Protein AF-A0A2E1IWM4-F1 (afdb_monomer_lite)

Foldseek 3Di:
DPPPPDQPQAEEEEEQEAPVLSVLLCLFCVLVVVLVCCVVNNYAYEYEDHPDVPDPPVVQVVVQCVCCVPRVHGYDYLAHDDPDPVLVVLQCCLQVQLQLLQLQLLLVQVVFPVLVVLAVVLVPPPPPPLNVVDLHRDPVSCPPPSPDPVVSVVSLVVLLDCSSQDGVRLLVCCVVRVHQEYEYSDQLHSSVSNNVSNCVVSVHAYEYEHNDPCCLNHSGEGNPDHQAYEYADPVVLVSCCPSRVDDSNRYYHPHRSSCNSVVDCPPPPPDVCVVVVHDDCVVVDVDDPPDDDDDDDDDDCSVGPPVVVVVVVVVVCVVVCVVVDPDD

Sequence (328 aa):
MQSETNKKIKKIIIVPGNFFVSRNFFSSPLIENLQQISVKEKITIYIAGVESNPISSKYFKSLKNYFEDNYNMIFIPLMGSHKSPISRFIWYLKNNFLHKTATYRFNEINNFITHKRYKEITKLKIKDKFLWKTDIWPKYLGFPFPKSKLILKIILRFMSTALTSRNPQIHKHLKEIKPDLLLLGDIQSPISFDYVSVAKKLNIKIAGNVRTWDHLTKNGPVVPGLDEYWVWNPIMRTELEIFHKVSKNKIFEVGSPQFDYYFFNKTNEKNLTDYFNIKNPKSEFFLDDDSKLIFFATNRSHRGIGEESIIHHICENIALGKYNQKKN

Secondary structure (DSSP, 8-state):
--SSTT-PPEEEEEE--SHHHHHHHHHSTHHHHHHHHHHHHTEEEEEEPPSSSSPPHHHHHHHHHHHHHHH--EEE-SS----SHHHHHHHHHIIIIIHHHHHHHHHHHTT-HHHHHHHHHHHS---TTTGGGSS---GGGG-S-TT-HHHHHHHHHHHTSTTTS--HHHHHHHHHH--SEEEES-TTSHHHHHHHHHHHHTT-EEEEE--STTGGGTS-PPPS--SEEEESSHHHHHHHHHTT---GGGEEE---GGGHHHHS-----S-HHHHTTPPPHHHHS---TT------PPPPTTT-TTTHHHHHHHHHHHHTTTTSS---

pLDDT: mean 81.9, std 13.33, range [34.44, 98.31]

Structure (mmCIF, N/CA/C/O backbone):
data_AF-A0A2E1IWM4-F1
#
_entry.id   AF-A0A2E1IWM4-F1
#
loop_
_atom_site.group_PDB
_atom_site.id
_atom_site.type_symbol
_atom_site.label_atom_id
_atom_site.label_alt_id
_atom_site.label_comp_id
_atom_site.label_asym_id
_atom_site.label_entity_id
_atom_site.label_seq_id
_atom_site.pdbx_PDB_ins_code
_atom_site.Cartn_x
_atom_site.Cartn_y
_atom_site.Cartn_z
_atom_site.occupancy
_atom_site.B_iso_or_equiv
_atom_site.auth_seq_id
_atom_site.auth_comp_id
_atom_site.auth_asym_id
_atom_site.auth_atom_id
_atom_site.pdbx_PDB_model_num
ATOM 1 N N . MET A 1 1 ? -42.949 3.567 7.253 1.00 43.66 1 MET A N 1
ATOM 2 C CA . MET A 1 1 ? -42.302 4.867 7.565 1.00 43.66 1 MET A CA 1
ATOM 3 C C . MET A 1 1 ? -41.606 4.926 8.938 1.00 43.66 1 MET A C 1
ATOM 5 O O . MET A 1 1 ? -41.083 5.974 9.277 1.00 43.66 1 MET A O 1
ATOM 9 N N . GLN A 1 2 ? -41.508 3.831 9.710 1.00 34.44 2 GLN A N 1
ATOM 10 C CA . GLN A 1 2 ? -40.854 3.816 11.038 1.00 34.44 2 GLN A CA 1
ATOM 11 C C . GLN A 1 2 ? -39.407 3.266 11.049 1.00 34.44 2 GLN A C 1
ATOM 13 O O . GLN A 1 2 ? -38.822 3.113 12.115 1.00 34.44 2 GLN A O 1
ATOM 18 N N . SER A 1 3 ? -38.804 2.969 9.890 1.00 47.94 3 SER A N 1
ATOM 19 C CA . SER A 1 3 ? -37.489 2.302 9.808 1.00 47.94 3 SER A CA 1
ATOM 20 C C . SER A 1 3 ? -36.290 3.226 9.541 1.00 47.94 3 SER A C 1
ATOM 22 O O . SER A 1 3 ? -35.152 2.778 9.664 1.00 47.94 3 SER A O 1
ATOM 24 N N . GLU A 1 4 ? -36.492 4.502 9.195 1.00 52.56 4 GLU A N 1
ATOM 25 C CA . GLU A 1 4 ? -35.388 5.429 8.857 1.00 52.56 4 GLU A CA 1
ATOM 26 C C . GLU A 1 4 ? -34.859 6.245 10.050 1.00 52.56 4 GLU A C 1
ATOM 28 O O . GLU A 1 4 ? -33.737 6.768 10.026 1.00 52.56 4 GLU A O 1
ATOM 33 N N . THR A 1 5 ? -35.628 6.329 11.134 1.00 51.53 5 THR A N 1
ATOM 34 C CA . THR A 1 5 ? -35.337 7.218 12.267 1.00 51.53 5 THR A CA 1
ATOM 35 C C . THR A 1 5 ? -34.273 6.687 13.230 1.00 51.53 5 THR A C 1
ATOM 37 O O . THR A 1 5 ? -33.720 7.480 13.983 1.00 51.53 5 THR A O 1
ATOM 40 N N . ASN A 1 6 ? -33.883 5.407 13.152 1.00 55.06 6 ASN A N 1
ATOM 41 C CA . ASN A 1 6 ? -32.931 4.793 14.095 1.00 55.06 6 ASN A CA 1
ATOM 42 C C . ASN A 1 6 ? -31.687 4.156 13.448 1.00 55.06 6 ASN A C 1
ATOM 44 O O . ASN A 1 6 ? -31.039 3.284 14.033 1.00 55.06 6 ASN A O 1
ATOM 48 N N . LYS A 1 7 ? -31.313 4.576 12.232 1.00 65.12 7 LYS A N 1
ATOM 49 C CA . LYS A 1 7 ? -30.076 4.092 11.600 1.00 65.12 7 LYS A CA 1
ATOM 50 C C . LYS A 1 7 ? -28.863 4.637 12.370 1.00 65.12 7 LYS A C 1
ATOM 52 O O . LYS A 1 7 ? -28.565 5.828 12.308 1.00 65.12 7 LYS A O 1
ATOM 57 N N . LYS A 1 8 ? -28.193 3.760 13.129 1.00 80.75 8 LYS A N 1
ATOM 58 C CA . LYS A 1 8 ? -26.962 4.060 13.880 1.00 80.75 8 LYS A CA 1
ATOM 59 C C . LYS A 1 8 ? -25.920 4.671 12.941 1.00 80.75 8 LYS A C 1
ATOM 61 O O . LYS A 1 8 ? -25.602 4.054 11.926 1.00 80.75 8 LYS A O 1
ATOM 66 N N . ILE A 1 9 ? -25.368 5.828 13.318 1.00 85.12 9 ILE A N 1
ATOM 67 C CA . ILE A 1 9 ? -24.305 6.498 12.557 1.00 85.12 9 ILE A CA 1
ATOM 68 C C . ILE A 1 9 ? -23.129 5.536 12.391 1.00 85.12 9 ILE A C 1
ATOM 70 O O . ILE A 1 9 ? -22.599 5.016 13.380 1.00 85.12 9 ILE A O 1
ATOM 74 N N . LYS A 1 10 ? -22.742 5.303 11.138 1.00 93.25 10 LYS A N 1
ATOM 75 C CA . LYS A 1 10 ? -21.616 4.440 10.780 1.00 93.25 10 LYS A CA 1
ATOM 76 C C . LYS A 1 10 ? -20.340 5.251 10.703 1.00 93.25 10 LYS A C 1
ATOM 78 O O . LYS A 1 10 ? -20.363 6.401 10.284 1.00 93.25 10 LYS A O 1
ATOM 83 N N . LYS A 1 11 ? -19.217 4.671 11.105 1.00 95.50 11 LYS A N 1
ATOM 84 C CA . LYS A 1 11 ? -17.921 5.359 11.089 1.00 95.50 11 LYS A CA 1
ATOM 85 C C . LYS A 1 11 ? -16.936 4.606 10.219 1.00 95.50 11 LYS A C 1
ATOM 87 O O . LYS A 1 11 ? -16.717 3.415 10.427 1.00 95.50 11 LYS A O 1
ATOM 92 N N . ILE A 1 12 ? -16.313 5.305 9.282 1.00 95.38 12 ILE A N 1
ATOM 93 C CA . ILE A 1 12 ? -15.314 4.730 8.378 1.00 95.38 12 ILE A CA 1
ATOM 94 C C . ILE A 1 12 ? -14.009 5.496 8.545 1.00 95.38 12 ILE A C 1
ATOM 96 O O . ILE A 1 12 ? -14.019 6.722 8.594 1.00 95.38 12 ILE A O 1
ATOM 100 N N . ILE A 1 13 ? -12.888 4.783 8.624 1.00 95.19 13 ILE A N 1
ATOM 101 C CA . ILE A 1 13 ? -11.551 5.381 8.540 1.00 95.19 13 ILE A CA 1
ATOM 102 C C . ILE A 1 13 ? -10.922 4.995 7.208 1.00 95.19 13 ILE A C 1
ATOM 104 O O . ILE A 1 13 ? -10.830 3.810 6.899 1.00 95.19 13 ILE A O 1
ATOM 108 N N . ILE A 1 14 ? -10.436 5.980 6.458 1.00 92.62 14 ILE A N 1
ATOM 109 C CA . ILE A 1 14 ? -9.685 5.802 5.215 1.00 92.62 14 ILE A CA 1
ATOM 110 C C . ILE A 1 14 ? -8.214 6.122 5.475 1.00 92.62 14 ILE A C 1
ATOM 112 O O . ILE A 1 14 ? -7.883 7.205 5.952 1.00 92.62 14 ILE A O 1
ATOM 116 N N . VAL A 1 15 ? -7.323 5.190 5.143 1.00 91.69 15 VAL A N 1
ATOM 117 C CA . VAL A 1 15 ? -5.864 5.353 5.192 1.00 91.69 15 VAL A CA 1
ATOM 118 C C . VAL A 1 15 ? -5.352 5.455 3.753 1.00 91.69 15 VAL A C 1
ATOM 120 O O . VAL A 1 15 ? -5.137 4.424 3.122 1.00 91.69 15 VAL A O 1
ATOM 123 N N . PRO A 1 16 ? -5.169 6.663 3.197 1.00 81.00 16 PRO A N 1
ATOM 124 C CA . PRO A 1 16 ? -5.105 6.901 1.748 1.00 81.00 16 PRO A CA 1
ATOM 125 C C . PRO A 1 16 ? -3.796 6.431 1.069 1.00 81.00 16 PRO A C 1
ATOM 127 O O . PRO A 1 16 ? -3.675 6.464 -0.153 1.00 81.00 16 PRO A O 1
ATOM 130 N N . GLY A 1 17 ? -2.832 5.901 1.832 1.00 79.25 17 GLY A N 1
ATOM 131 C CA . GLY A 1 17 ? -1.568 5.382 1.308 1.00 79.25 17 GLY A CA 1
ATOM 132 C C . GLY A 1 17 ? -0.567 6.498 0.992 1.00 79.25 17 GLY A C 1
ATOM 133 O O . GLY A 1 17 ? -0.391 7.434 1.777 1.00 79.25 17 GLY A O 1
ATOM 134 N N . ASN A 1 18 ? 0.130 6.388 -0.144 1.00 76.19 18 ASN A N 1
ATOM 135 C CA . ASN A 1 18 ? 1.170 7.347 -0.517 1.00 76.19 18 ASN A CA 1
ATOM 136 C C . ASN A 1 18 ? 0.598 8.676 -1.045 1.00 76.19 18 ASN A C 1
ATOM 138 O O . ASN A 1 18 ? -0.539 8.735 -1.514 1.00 76.19 18 ASN A O 1
ATOM 142 N N . PHE A 1 19 ? 1.404 9.744 -1.029 1.00 70.12 19 PHE A N 1
ATOM 143 C CA . PHE A 1 19 ? 0.949 11.080 -1.438 1.00 70.12 19 PHE A CA 1
ATOM 144 C C . PHE A 1 19 ? 0.455 11.175 -2.880 1.00 70.12 19 PHE A C 1
ATOM 146 O O . PHE A 1 19 ? -0.578 11.784 -3.149 1.00 70.12 19 PHE A O 1
ATOM 153 N N . PHE A 1 20 ? 1.168 10.536 -3.802 1.00 64.44 20 PHE A N 1
ATOM 154 C CA . PHE A 1 20 ? 0.830 10.584 -5.220 1.00 64.44 20 PHE A CA 1
ATOM 155 C C . PHE A 1 20 ? -0.541 9.964 -5.518 1.00 64.44 20 PHE A C 1
ATOM 157 O O . PHE A 1 20 ? -1.343 10.566 -6.226 1.00 64.44 20 PHE A O 1
ATOM 164 N N . VAL A 1 21 ? -0.822 8.788 -4.953 1.00 66.00 21 VAL A N 1
ATOM 165 C CA . VAL A 1 21 ? -2.100 8.097 -5.163 1.00 66.00 21 VAL A CA 1
ATOM 166 C C . VAL A 1 21 ? -3.209 8.774 -4.379 1.00 66.00 21 VAL A C 1
ATOM 168 O O . VAL A 1 21 ? -4.278 8.993 -4.936 1.00 66.00 21 VAL A O 1
ATOM 171 N N . SER A 1 22 ? -2.929 9.209 -3.148 1.00 72.19 22 SER A N 1
ATOM 172 C CA . SER A 1 22 ? -3.880 9.981 -2.342 1.00 72.19 22 SER A CA 1
ATOM 173 C C . SER A 1 22 ? -4.360 11.228 -3.082 1.00 72.19 22 SER A C 1
ATOM 175 O O . SER A 1 22 ? -5.553 11.498 -3.101 1.00 72.19 22 SER A O 1
ATOM 177 N N . ARG A 1 23 ? -3.458 11.962 -3.754 1.00 70.88 23 ARG A N 1
ATOM 178 C CA . ARG A 1 23 ? -3.826 13.140 -4.553 1.00 70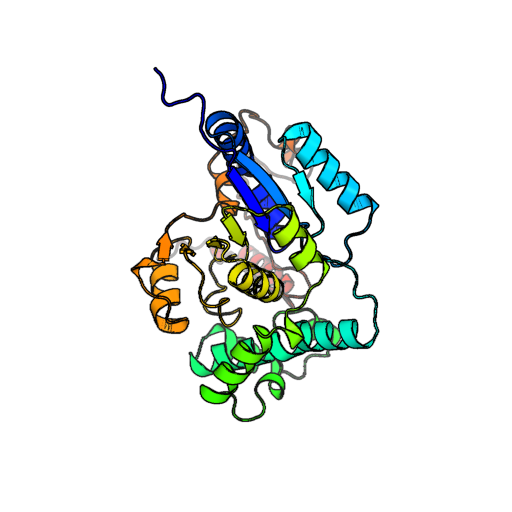.88 23 ARG A CA 1
ATOM 179 C C . ARG A 1 23 ? -4.879 12.797 -5.602 1.00 70.88 23 ARG A C 1
ATOM 181 O O . ARG A 1 23 ? -5.886 13.488 -5.689 1.00 70.88 23 ARG A O 1
ATOM 188 N N . ASN A 1 24 ? -4.653 11.743 -6.381 1.00 67.69 24 ASN A N 1
ATOM 189 C CA . ASN A 1 24 ? -5.594 11.338 -7.421 1.00 67.69 24 ASN A CA 1
ATOM 190 C C . ASN A 1 24 ? -6.902 10.803 -6.816 1.00 67.69 24 ASN A C 1
ATOM 192 O O . ASN A 1 24 ? -7.972 11.107 -7.324 1.00 67.69 24 ASN A O 1
ATOM 196 N N . PHE A 1 25 ? -6.820 10.080 -5.696 1.00 68.69 25 PHE A N 1
ATOM 197 C CA . PHE A 1 25 ? -7.976 9.588 -4.944 1.00 68.69 25 PHE A CA 1
ATOM 198 C C . PHE A 1 25 ? -8.882 10.742 -4.489 1.00 68.69 25 PHE A C 1
ATOM 200 O O . PHE A 1 25 ? -10.088 10.707 -4.705 1.00 68.69 25 PHE A O 1
ATOM 207 N N . PHE A 1 26 ? -8.289 11.800 -3.929 1.00 71.69 26 PHE A N 1
ATOM 208 C CA . PHE A 1 26 ? -9.003 12.979 -3.433 1.00 71.69 26 PHE A CA 1
ATOM 209 C C . PHE A 1 26 ? -9.417 13.970 -4.519 1.00 71.69 26 PHE A C 1
ATOM 211 O O . PHE A 1 26 ? -10.304 14.776 -4.282 1.00 71.69 26 PHE A O 1
ATOM 218 N N . SER A 1 27 ? -8.786 13.922 -5.692 1.00 68.62 27 SER A N 1
ATOM 219 C CA . SER A 1 27 ? -9.180 14.755 -6.838 1.00 68.62 27 SER A CA 1
ATOM 220 C C . SER A 1 27 ? -10.229 14.070 -7.713 1.00 68.62 27 SER A C 1
ATOM 222 O O . SER A 1 27 ? -10.752 14.685 -8.633 1.00 68.62 27 SER A O 1
ATOM 224 N N . SER A 1 28 ? -10.512 12.790 -7.462 1.00 70.12 28 SER A N 1
ATOM 225 C CA . SER A 1 28 ? -11.510 12.036 -8.2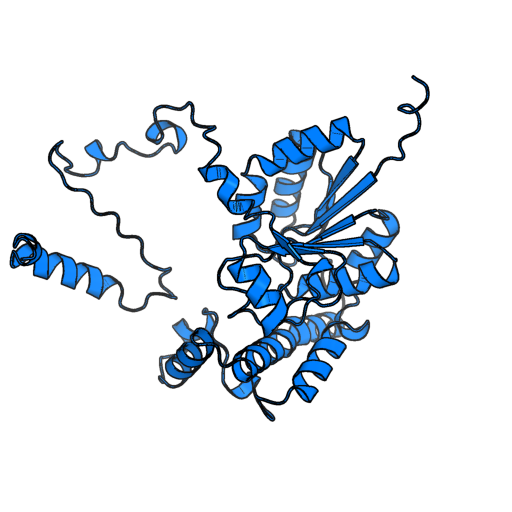07 1.00 70.12 28 SER A CA 1
ATOM 226 C C . SER A 1 28 ? -12.929 12.295 -7.673 1.00 70.12 28 SER A C 1
ATOM 228 O O . SER A 1 28 ? -13.098 12.576 -6.483 1.00 70.12 28 SER A O 1
ATOM 230 N N . PRO A 1 29 ? -13.966 12.105 -8.506 1.00 74.06 29 PRO A N 1
ATOM 231 C CA . PRO A 1 29 ? -15.375 12.156 -8.091 1.00 74.06 29 PRO A CA 1
ATOM 232 C C . PRO A 1 29 ? -15.730 11.199 -6.956 1.00 74.06 29 PRO A C 1
ATOM 234 O O . PRO A 1 29 ? -16.786 11.332 -6.344 1.00 74.06 29 PRO A O 1
ATOM 237 N N . LEU A 1 30 ? -14.855 10.238 -6.648 1.00 78.44 30 LEU A N 1
ATOM 238 C CA . LEU A 1 30 ? -14.995 9.385 -5.483 1.00 78.44 30 LEU A CA 1
ATOM 239 C C . LEU A 1 30 ? -15.235 10.198 -4.211 1.00 78.44 30 LEU A C 1
ATOM 241 O O . LEU A 1 30 ? -16.078 9.799 -3.417 1.00 78.44 30 LEU A O 1
ATOM 245 N N . ILE A 1 31 ? -14.523 11.309 -3.990 1.00 79.44 31 ILE A N 1
ATOM 246 C CA . ILE A 1 31 ? -14.662 12.052 -2.731 1.00 79.44 31 ILE A CA 1
ATOM 247 C C . ILE A 1 31 ? -16.033 12.722 -2.605 1.00 79.44 31 ILE A C 1
ATOM 249 O O . ILE A 1 31 ? -16.635 12.705 -1.533 1.00 79.44 31 ILE A O 1
ATOM 253 N N . GLU A 1 32 ? -16.557 13.228 -3.717 1.00 79.31 32 GLU A N 1
ATOM 254 C CA . GLU A 1 32 ? -17.884 13.837 -3.806 1.00 79.31 32 GLU A CA 1
ATOM 255 C C . GLU A 1 32 ? -18.969 12.777 -3.644 1.00 79.31 32 GLU A C 1
ATOM 257 O O . GLU A 1 32 ? -19.897 12.950 -2.858 1.00 79.31 32 GLU A O 1
ATOM 262 N N . ASN A 1 33 ? -18.808 11.627 -4.299 1.00 83.12 33 ASN A N 1
ATOM 263 C CA . ASN A 1 33 ? -19.702 10.487 -4.130 1.00 83.12 33 ASN A CA 1
ATOM 264 C C . ASN A 1 33 ? -19.674 9.970 -2.687 1.00 83.12 33 ASN A C 1
ATOM 266 O O . ASN A 1 33 ? -20.722 9.682 -2.114 1.00 83.12 33 ASN A O 1
ATOM 270 N N . LEU A 1 34 ? -18.497 9.897 -2.061 1.00 83.81 34 LEU A N 1
ATOM 271 C CA . LEU A 1 34 ? -18.352 9.529 -0.654 1.00 83.81 34 LEU A CA 1
ATOM 272 C C . LEU A 1 34 ? -19.046 10.536 0.261 1.00 83.81 34 LEU A C 1
ATOM 274 O O . LEU A 1 34 ? -19.693 10.109 1.211 1.00 83.81 34 LEU A O 1
ATOM 278 N N . GLN A 1 35 ? -18.956 11.838 -0.016 1.00 85.38 35 GLN A N 1
ATOM 279 C CA . GLN A 1 35 ? -19.679 12.873 0.729 1.00 85.38 35 GLN A CA 1
ATOM 280 C C . GLN A 1 35 ? -21.199 12.740 0.553 1.00 85.38 35 GLN A C 1
ATOM 282 O O . GLN A 1 35 ? -21.945 12.774 1.528 1.00 85.38 35 GLN A O 1
ATOM 287 N N . GLN A 1 36 ? -21.681 12.547 -0.674 1.00 85.75 36 GLN A N 1
ATOM 288 C CA . GLN A 1 36 ? -23.111 12.373 -0.942 1.00 85.75 36 GLN A CA 1
ATOM 289 C C . GLN A 1 36 ? -23.662 11.129 -0.236 1.00 85.75 36 GLN A C 1
ATOM 291 O O . GLN A 1 36 ? -24.694 11.188 0.438 1.00 85.75 36 GLN A O 1
ATOM 296 N N . ILE A 1 37 ? -22.945 10.007 -0.340 1.00 85.19 37 ILE A N 1
ATOM 297 C CA . ILE A 1 37 ? -23.292 8.760 0.342 1.00 85.19 37 ILE A CA 1
ATOM 298 C C . ILE A 1 37 ? -23.204 8.944 1.857 1.00 85.19 37 ILE A C 1
ATOM 300 O O . ILE A 1 37 ? -24.063 8.435 2.570 1.00 85.19 37 ILE A O 1
ATOM 304 N N . SER A 1 38 ? -22.217 9.680 2.373 1.00 87.88 38 SER A N 1
ATOM 305 C CA . SER A 1 38 ? -22.061 9.862 3.816 1.00 87.88 38 SER A CA 1
ATOM 306 C C . SER A 1 38 ? -23.224 10.633 4.432 1.00 87.88 38 SER A C 1
ATOM 308 O O . SER A 1 38 ? -23.728 10.234 5.484 1.00 87.88 38 SER A O 1
ATOM 310 N N . VAL A 1 39 ? -23.726 11.658 3.740 1.00 85.56 39 VAL A N 1
ATOM 311 C CA . VAL A 1 39 ? -24.928 12.398 4.142 1.00 85.56 39 VAL A CA 1
ATOM 312 C C . VAL A 1 39 ? -26.164 11.503 4.057 1.00 85.56 39 VAL A C 1
ATOM 314 O O . VAL A 1 39 ? -26.907 11.391 5.033 1.00 85.56 39 VAL A O 1
ATOM 317 N N . LYS A 1 40 ? -26.360 10.814 2.925 1.00 87.19 40 LYS A N 1
ATOM 318 C CA . LYS A 1 40 ? -27.528 9.950 2.690 1.00 87.19 40 LYS A CA 1
ATOM 319 C C . LYS A 1 40 ? -27.611 8.784 3.680 1.00 87.19 40 LYS A C 1
ATOM 321 O O . LYS A 1 40 ? -28.677 8.482 4.206 1.00 87.19 40 LYS A O 1
ATOM 326 N N . GLU A 1 41 ? -26.485 8.133 3.948 1.00 87.31 41 GLU A N 1
ATOM 327 C CA . GLU A 1 41 ? -26.407 6.897 4.733 1.00 87.31 41 GLU A CA 1
ATOM 328 C C . GLU A 1 41 ? -26.025 7.127 6.205 1.00 87.31 41 GLU A C 1
ATOM 330 O O . GLU A 1 41 ? -25.864 6.159 6.954 1.00 87.31 41 GLU A O 1
ATOM 335 N N . LYS A 1 42 ? -25.901 8.390 6.642 1.00 88.81 42 LYS A N 1
ATOM 336 C CA . LYS A 1 42 ? -25.466 8.784 7.996 1.00 88.81 42 LYS A CA 1
ATOM 337 C C . LYS A 1 42 ? -24.115 8.157 8.369 1.00 88.81 42 LYS A C 1
ATOM 339 O O . LYS A 1 42 ? -23.978 7.477 9.391 1.00 88.81 42 LYS A O 1
ATOM 344 N N . ILE A 1 43 ? -23.110 8.380 7.528 1.00 92.38 43 ILE A N 1
ATOM 345 C CA . ILE A 1 43 ? -21.736 7.910 7.723 1.00 92.38 43 ILE A CA 1
ATOM 346 C C . ILE A 1 43 ? -20.850 9.088 8.130 1.00 92.38 43 ILE A C 1
ATOM 348 O O . ILE A 1 43 ? -20.845 10.131 7.490 1.00 92.38 43 ILE A O 1
ATOM 352 N N . THR A 1 44 ? -20.042 8.915 9.168 1.00 94.00 44 THR A N 1
ATOM 353 C CA . THR A 1 44 ? -18.930 9.813 9.484 1.00 94.00 44 THR A CA 1
ATOM 354 C C . THR A 1 44 ? -17.647 9.242 8.895 1.00 94.00 44 THR A C 1
ATOM 356 O O . THR A 1 44 ? -17.236 8.129 9.243 1.00 94.00 44 THR A O 1
ATOM 359 N N . ILE A 1 45 ? -17.006 10.004 8.013 1.00 93.62 45 ILE A N 1
ATOM 360 C CA . ILE A 1 45 ? -15.759 9.607 7.359 1.00 93.62 45 ILE A CA 1
ATOM 361 C C . ILE A 1 45 ? -14.589 10.301 8.050 1.00 93.62 45 ILE A C 1
ATOM 363 O O . ILE A 1 45 ? -14.566 11.521 8.202 1.00 93.62 45 ILE A O 1
ATOM 367 N N . TYR A 1 46 ? -13.607 9.502 8.443 1.00 93.62 46 TYR A N 1
ATOM 368 C CA 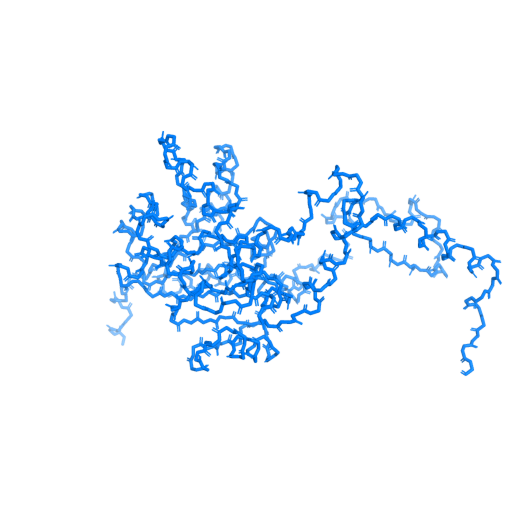. TYR A 1 46 ? -12.329 9.948 8.969 1.00 93.62 46 TYR A CA 1
ATOM 369 C C . TYR A 1 46 ? -11.241 9.644 7.941 1.00 93.62 46 TYR A C 1
ATOM 371 O O . TYR A 1 46 ? -11.129 8.511 7.473 1.00 93.62 46 TYR A O 1
ATOM 379 N N . ILE A 1 47 ? -10.404 10.621 7.620 1.00 90.81 47 ILE A N 1
ATOM 380 C CA . ILE A 1 47 ? -9.263 10.445 6.720 1.00 90.81 47 ILE A CA 1
ATOM 381 C C . ILE A 1 47 ? -7.990 10.515 7.552 1.00 90.81 47 ILE A C 1
ATOM 383 O O . ILE A 1 47 ? -7.697 11.529 8.184 1.00 90.81 47 ILE A O 1
ATOM 387 N N . ALA A 1 48 ? -7.229 9.425 7.566 1.00 88.94 48 ALA A N 1
ATOM 388 C CA . ALA A 1 48 ? -5.896 9.418 8.141 1.00 88.94 48 ALA A CA 1
ATOM 389 C C . ALA A 1 48 ? -4.925 10.179 7.231 1.00 88.94 48 ALA A C 1
ATOM 391 O O . ALA A 1 48 ? -5.068 10.180 6.008 1.00 88.94 48 ALA A O 1
ATOM 392 N N . GLY A 1 49 ? -3.924 10.818 7.834 1.00 79.38 49 GLY A N 1
ATOM 393 C CA . GLY A 1 49 ? -2.913 11.576 7.103 1.00 79.38 49 GLY A CA 1
ATOM 394 C C . GLY A 1 49 ? -2.211 10.784 5.992 1.00 79.38 49 GLY A C 1
ATOM 395 O O . GLY A 1 49 ? -2.262 9.560 5.922 1.00 79.38 49 GLY A O 1
ATOM 396 N N . VAL A 1 50 ? -1.513 11.501 5.120 1.00 71.62 50 VAL A N 1
ATOM 397 C CA . VAL A 1 50 ? -0.858 10.925 3.941 1.00 71.62 50 VAL A CA 1
ATOM 398 C C . VAL A 1 50 ? 0.633 10.671 4.207 1.00 71.62 50 VAL A C 1
ATOM 400 O O . VAL A 1 50 ? 1.221 11.377 5.024 1.00 71.62 50 VAL A O 1
ATOM 403 N N . GLU A 1 51 ? 1.261 9.679 3.552 1.00 60.03 51 GLU A N 1
ATOM 404 C CA . GLU A 1 51 ? 2.674 9.314 3.791 1.00 60.03 51 GLU A CA 1
ATOM 405 C C . GLU A 1 51 ? 3.646 10.511 3.749 1.00 60.03 51 GLU A C 1
ATOM 407 O O . GLU A 1 51 ? 4.069 10.989 2.699 1.00 60.03 51 GLU A O 1
ATOM 412 N N . SER A 1 52 ? 4.021 10.953 4.945 1.00 53.66 52 SER A N 1
ATOM 413 C CA . SER A 1 52 ? 5.273 11.583 5.371 1.00 53.66 52 SER A CA 1
ATOM 414 C C . SER A 1 52 ? 5.165 11.634 6.896 1.00 53.66 52 SER A C 1
ATOM 416 O O . SER A 1 52 ? 4.174 12.138 7.404 1.00 53.66 52 SER A O 1
ATOM 418 N N . ASN A 1 53 ? 6.066 11.016 7.665 1.00 52.97 53 ASN A N 1
ATOM 419 C CA . ASN A 1 53 ? 5.900 10.980 9.124 1.00 52.97 53 ASN A CA 1
ATOM 420 C C . ASN A 1 53 ? 7.124 11.536 9.865 1.00 52.97 53 ASN A C 1
ATOM 422 O O . ASN A 1 53 ? 8.203 10.954 9.731 1.00 52.97 53 ASN A O 1
ATOM 426 N N . PRO A 1 54 ? 6.961 12.585 10.695 1.00 55.78 54 PRO A N 1
ATOM 427 C CA . PRO A 1 54 ? 5.748 13.395 10.869 1.00 55.78 54 PRO A CA 1
ATOM 428 C C . PRO A 1 54 ? 5.467 14.297 9.659 1.00 55.78 54 PRO A C 1
ATOM 430 O O . PRO A 1 54 ? 6.381 14.886 9.085 1.00 55.78 54 PRO A O 1
ATOM 433 N N . ILE A 1 55 ? 4.187 14.430 9.302 1.00 65.69 55 ILE A N 1
ATOM 434 C CA . ILE A 1 55 ? 3.719 15.483 8.397 1.00 65.69 55 ILE A CA 1
ATOM 435 C C . ILE A 1 55 ? 3.992 16.828 9.086 1.00 65.69 55 ILE A C 1
ATOM 437 O O . ILE A 1 55 ? 3.773 16.953 10.295 1.00 65.69 55 ILE A O 1
ATOM 441 N N . SER A 1 56 ? 4.445 17.849 8.352 1.00 73.31 56 SER A N 1
ATOM 442 C CA . SER A 1 56 ? 4.595 19.184 8.944 1.00 73.31 56 SER A CA 1
ATOM 443 C C . SER A 1 56 ? 3.241 19.708 9.439 1.00 73.31 56 SER A C 1
ATOM 445 O O . SER A 1 56 ? 2.207 19.514 8.797 1.00 73.31 56 SER A O 1
ATOM 447 N N . SER A 1 57 ? 3.227 20.399 10.581 1.00 77.75 57 SER A N 1
ATOM 448 C CA . SER A 1 57 ? 1.994 20.942 11.175 1.00 77.75 57 SER A CA 1
ATOM 449 C C . SER A 1 57 ? 1.227 21.844 10.202 1.00 77.75 57 SER A C 1
ATOM 451 O O . SER A 1 57 ? 0.004 21.759 10.112 1.00 77.75 57 SER A O 1
ATOM 453 N N . LYS A 1 58 ? 1.954 22.653 9.418 1.00 81.56 58 LYS A N 1
ATOM 454 C CA . LYS A 1 58 ? 1.402 23.496 8.350 1.00 81.56 58 LYS A CA 1
ATOM 455 C C . LYS A 1 58 ? 0.660 22.667 7.302 1.00 81.56 58 LYS A C 1
ATOM 457 O O . LYS A 1 58 ? -0.464 23.002 6.941 1.00 81.56 58 LYS A O 1
ATOM 462 N N . TYR A 1 59 ? 1.275 21.583 6.835 1.00 77.50 59 TYR A N 1
ATOM 463 C CA . TYR A 1 59 ? 0.686 20.730 5.809 1.00 77.50 59 TYR A CA 1
ATOM 464 C C . TYR A 1 59 ? -0.526 19.953 6.335 1.00 77.50 59 TYR A C 1
ATOM 466 O O . TYR A 1 59 ? -1.563 19.913 5.679 1.00 77.50 59 TYR A O 1
ATOM 474 N N . PHE A 1 60 ? -0.436 19.420 7.558 1.00 82.19 60 PHE A N 1
ATOM 475 C CA . PHE A 1 60 ? -1.568 18.781 8.228 1.00 82.19 60 PHE A CA 1
ATOM 476 C C . PHE A 1 60 ? -2.756 19.741 8.365 1.00 82.19 60 PHE A C 1
ATOM 478 O O . PHE A 1 60 ? -3.872 19.368 8.026 1.00 82.19 60 PHE A O 1
ATOM 485 N N . LYS A 1 61 ? -2.518 20.986 8.805 1.00 84.25 61 LYS A N 1
ATOM 486 C CA . LYS A 1 61 ? -3.567 22.011 8.926 1.00 84.25 61 LYS A CA 1
ATOM 487 C C . LYS A 1 61 ? -4.205 22.336 7.574 1.00 84.25 61 LYS A C 1
ATOM 489 O O . LYS A 1 61 ? -5.420 22.434 7.494 1.00 84.25 61 LYS A O 1
ATOM 494 N N . SER A 1 62 ? -3.403 22.446 6.515 1.00 84.31 62 SER A N 1
ATOM 495 C CA . SER A 1 62 ? -3.913 22.691 5.161 1.00 84.31 62 SER A CA 1
ATOM 496 C C . SER A 1 62 ? -4.842 21.577 4.679 1.00 84.31 62 SER A C 1
ATOM 498 O O . SER A 1 62 ? -5.912 21.869 4.155 1.00 84.31 62 SER A O 1
ATOM 500 N N . LEU A 1 63 ? -4.450 20.310 4.856 1.00 81.94 63 LEU A N 1
ATOM 501 C CA . LEU A 1 63 ? -5.295 19.173 4.482 1.00 81.94 63 LEU A CA 1
ATOM 502 C C . LEU A 1 63 ? -6.534 19.070 5.365 1.00 81.94 63 LEU A C 1
ATOM 504 O O . LEU A 1 63 ? -7.616 18.796 4.860 1.00 81.94 63 LEU A O 1
ATOM 508 N N . LYS A 1 64 ? -6.384 19.319 6.668 1.00 84.88 64 LYS A N 1
ATOM 509 C CA . LYS A 1 64 ? -7.502 19.338 7.608 1.00 84.88 64 LYS A CA 1
ATOM 510 C C . LYS A 1 64 ? -8.583 20.316 7.153 1.00 84.88 64 LYS A C 1
ATOM 512 O O . LYS A 1 64 ? -9.717 19.895 6.984 1.00 84.88 64 LYS A O 1
ATOM 517 N N . ASN A 1 65 ? -8.210 21.568 6.889 1.00 85.94 65 ASN A N 1
ATOM 518 C CA . ASN A 1 65 ? -9.136 22.582 6.386 1.00 85.94 65 ASN A CA 1
ATOM 519 C C . ASN A 1 65 ? -9.773 22.135 5.061 1.00 85.94 65 ASN A C 1
ATOM 521 O O . ASN A 1 65 ? -10.984 22.176 4.910 1.00 85.94 65 ASN A O 1
ATOM 525 N N . TYR A 1 66 ? -8.977 21.604 4.126 1.00 84.00 66 TYR A N 1
ATOM 526 C CA . TYR A 1 66 ? -9.508 21.112 2.854 1.00 84.00 66 TYR A CA 1
ATOM 527 C C . TYR A 1 66 ? -10.606 20.045 3.023 1.00 84.00 66 TYR A C 1
ATOM 529 O O . TYR A 1 66 ? -11.628 20.124 2.346 1.00 84.00 66 TYR A O 1
ATOM 537 N N . PHE A 1 67 ? -10.427 19.061 3.909 1.00 84.44 67 PHE A N 1
ATOM 538 C CA . PHE A 1 67 ? -11.410 17.987 4.105 1.00 84.44 67 PHE A CA 1
ATOM 539 C C . PHE A 1 67 ? -12.600 18.387 4.976 1.00 84.44 67 PHE A C 1
ATOM 541 O O . PHE A 1 67 ? -13.736 18.023 4.660 1.00 84.44 67 PHE A O 1
ATOM 548 N N . GLU A 1 68 ? -12.350 19.113 6.062 1.00 85.88 68 GLU A N 1
ATOM 549 C CA . GLU A 1 68 ? -13.396 19.486 7.014 1.00 85.88 68 GLU A CA 1
ATOM 550 C C . GLU A 1 68 ? -14.298 20.582 6.438 1.00 85.88 68 GLU A C 1
ATOM 552 O O . GLU A 1 68 ? -15.517 20.444 6.519 1.00 85.88 68 GLU A O 1
ATOM 557 N N . ASP A 1 69 ? -13.725 21.589 5.769 1.00 85.00 69 ASP A N 1
ATOM 558 C CA . ASP A 1 69 ? -14.483 22.735 5.254 1.00 85.00 69 ASP A CA 1
ATOM 559 C C . ASP A 1 69 ? -15.278 22.381 3.984 1.00 85.00 69 ASP A C 1
ATOM 561 O O . ASP A 1 69 ? -16.383 22.884 3.793 1.00 85.00 69 ASP A O 1
ATOM 565 N N . ASN A 1 70 ? -14.749 21.501 3.119 1.00 81.12 70 ASN A N 1
ATOM 566 C CA . ASN A 1 70 ? -15.375 21.205 1.820 1.00 81.12 70 ASN A CA 1
ATOM 567 C C . ASN A 1 70 ? -16.184 19.898 1.795 1.00 81.12 70 ASN A C 1
ATOM 569 O O . ASN A 1 70 ? -17.161 19.799 1.053 1.00 81.12 70 ASN A O 1
ATOM 573 N N . TYR A 1 71 ? -15.795 18.886 2.583 1.00 80.94 71 TYR A N 1
ATOM 574 C CA . TYR A 1 71 ? -16.320 17.521 2.424 1.00 80.94 71 TYR A CA 1
ATOM 575 C C . TYR A 1 71 ? -16.972 16.931 3.680 1.00 80.94 71 TYR A C 1
ATOM 577 O O . TYR A 1 71 ? -17.455 15.798 3.630 1.00 80.94 71 TYR A O 1
ATOM 585 N N . ASN A 1 72 ? -17.018 17.667 4.800 1.00 83.62 72 ASN A N 1
ATOM 586 C CA . ASN A 1 72 ? -17.492 17.159 6.097 1.00 83.62 72 ASN A CA 1
ATOM 587 C C . ASN A 1 72 ? -16.792 15.837 6.495 1.00 83.62 72 ASN A C 1
ATOM 589 O O . ASN A 1 72 ? -17.405 14.901 7.018 1.00 83.62 72 ASN A O 1
ATOM 593 N N . MET A 1 73 ? -15.496 15.734 6.188 1.00 90.12 73 MET A N 1
ATOM 594 C CA . MET A 1 73 ? -14.657 14.578 6.506 1.00 90.12 73 MET A CA 1
ATOM 595 C C . MET A 1 73 ? -13.624 14.975 7.556 1.00 90.12 73 MET A C 1
ATOM 597 O O . MET A 1 73 ? -12.944 15.985 7.413 1.00 90.12 73 MET A O 1
ATOM 601 N N . ILE A 1 74 ? -13.477 14.165 8.603 1.00 91.00 74 ILE A N 1
ATOM 602 C CA . ILE A 1 74 ? -12.631 14.496 9.755 1.00 91.00 74 ILE A CA 1
ATOM 603 C C . ILE A 1 74 ? -11.201 14.038 9.489 1.00 91.00 74 ILE A C 1
ATOM 605 O O . ILE A 1 74 ? -10.948 12.845 9.295 1.00 91.00 74 ILE A O 1
ATOM 609 N N . PHE A 1 75 ? -10.240 14.955 9.534 1.00 89.81 75 PHE A N 1
ATOM 610 C CA . PHE A 1 75 ? -8.843 14.609 9.283 1.00 89.81 75 PHE A CA 1
ATOM 611 C C . PHE A 1 75 ? -8.121 14.225 10.579 1.00 89.81 75 PHE A C 1
ATOM 613 O O . PHE A 1 75 ? -8.105 14.978 11.556 1.00 89.81 75 PHE A O 1
ATOM 620 N N . ILE A 1 76 ? -7.486 13.051 10.596 1.00 89.75 76 ILE A N 1
ATOM 621 C CA . ILE A 1 76 ? -6.757 12.526 11.759 1.00 89.75 76 ILE A CA 1
ATOM 622 C C . ILE A 1 76 ? -5.287 12.241 11.420 1.00 89.75 76 ILE A C 1
ATOM 624 O O . ILE A 1 76 ? -4.954 11.933 10.273 1.00 89.75 76 ILE A O 1
ATOM 628 N N . PRO A 1 77 ? -4.366 12.306 12.397 1.00 86.00 77 PRO A N 1
ATOM 629 C CA . PRO A 1 77 ? -2.975 11.923 12.172 1.00 86.00 77 PRO A CA 1
ATOM 630 C C . PRO A 1 77 ? -2.847 10.480 11.660 1.00 86.00 77 PRO A C 1
ATOM 632 O O . PRO A 1 77 ? -3.474 9.569 12.196 1.00 86.00 77 PRO A O 1
ATOM 635 N N . LEU A 1 78 ? -1.995 10.266 10.648 1.00 82.81 78 LEU A N 1
ATOM 636 C CA . LEU A 1 78 ? -1.676 8.923 10.139 1.00 82.81 78 LEU A CA 1
ATOM 637 C C . LEU A 1 78 ? -1.002 8.069 11.213 1.00 82.81 78 LEU A C 1
ATOM 639 O O . LEU A 1 78 ? -1.310 6.899 11.410 1.00 82.81 78 LEU A O 1
ATOM 643 N N . MET A 1 79 ? -0.035 8.661 11.906 1.00 81.31 79 MET A N 1
ATOM 644 C CA . MET A 1 79 ? 0.575 8.074 13.083 1.00 81.31 79 MET A CA 1
ATOM 645 C C . MET A 1 79 ? 1.288 9.156 13.893 1.00 81.31 79 MET A C 1
ATOM 647 O O . MET A 1 79 ? 1.552 10.252 13.400 1.00 81.31 79 MET A O 1
ATOM 651 N N . GLY A 1 80 ? 1.644 8.822 15.129 1.00 73.25 80 GLY A N 1
ATOM 652 C CA . GLY A 1 80 ? 2.428 9.713 15.976 1.00 73.25 80 GLY A CA 1
ATOM 653 C C . GLY A 1 80 ? 3.909 9.733 15.669 1.00 73.25 80 GLY A C 1
ATOM 654 O O . GLY A 1 80 ? 4.466 8.766 15.146 1.00 73.25 80 GLY A O 1
ATOM 655 N N . SER A 1 81 ? 4.574 10.794 16.123 1.00 71.44 81 SER A N 1
ATOM 656 C CA . SER A 1 81 ? 6.023 10.775 16.271 1.00 71.44 81 SER A CA 1
ATOM 657 C C . SER A 1 81 ? 6.432 9.742 17.327 1.00 71.44 81 SER A C 1
ATOM 659 O O . SER A 1 81 ? 5.862 9.638 18.420 1.00 71.44 81 SER A O 1
ATOM 661 N N . HIS A 1 82 ? 7.440 8.945 16.987 1.00 74.50 82 HIS A N 1
ATOM 662 C CA . HIS A 1 82 ? 8.050 7.992 17.903 1.00 74.50 82 HIS A CA 1
ATOM 663 C C . HIS A 1 82 ? 8.820 8.747 18.990 1.00 74.50 82 HIS A C 1
ATOM 665 O O . HIS A 1 82 ? 9.841 9.378 18.714 1.00 74.50 82 HIS A O 1
ATOM 671 N N . LYS A 1 83 ? 8.313 8.689 20.227 1.00 75.62 83 LYS A N 1
ATOM 672 C CA . LYS A 1 83 ? 8.861 9.457 21.353 1.00 75.62 83 LYS A CA 1
ATOM 673 C C . LYS A 1 83 ? 10.204 8.917 21.855 1.00 75.62 83 LYS A C 1
ATOM 675 O O . LYS A 1 83 ? 11.053 9.706 22.249 1.00 75.62 83 LYS A O 1
ATOM 680 N N . SER A 1 84 ? 10.417 7.597 21.836 1.00 84.88 84 SER A N 1
ATOM 681 C CA . SER A 1 84 ? 11.642 6.979 22.369 1.00 84.88 84 SER A CA 1
ATOM 682 C C . SER A 1 84 ? 12.627 6.561 21.265 1.00 84.88 84 SER A C 1
ATOM 684 O O . SER A 1 84 ? 12.184 6.118 20.198 1.00 84.88 84 SER A O 1
ATOM 686 N N . PRO A 1 85 ? 13.954 6.609 21.512 1.00 86.75 85 PRO A N 1
ATOM 687 C CA . PRO A 1 85 ? 14.966 6.096 20.582 1.00 86.75 85 PRO A CA 1
ATOM 688 C C . PRO A 1 85 ? 14.720 4.642 20.162 1.00 86.75 85 PRO A C 1
ATOM 690 O O . PRO A 1 85 ? 14.804 4.325 18.980 1.00 86.75 85 PRO A O 1
ATOM 693 N N . ILE A 1 86 ? 14.314 3.788 21.105 1.00 86.25 86 ILE A N 1
ATOM 694 C CA . ILE A 1 86 ? 13.987 2.379 20.849 1.00 86.25 86 ILE A CA 1
ATOM 695 C C . ILE A 1 86 ? 12.809 2.262 19.876 1.00 86.25 86 ILE A C 1
ATOM 697 O O . ILE A 1 86 ? 12.878 1.506 18.913 1.00 86.25 86 ILE A O 1
ATOM 701 N N . SER A 1 87 ? 11.741 3.042 20.071 1.00 82.12 87 SER A N 1
ATOM 702 C CA . SER A 1 87 ? 10.584 3.007 19.166 1.00 82.12 87 SER A CA 1
ATOM 703 C C . SER A 1 87 ? 10.927 3.498 17.755 1.00 82.12 87 SER A C 1
ATOM 705 O O . SER A 1 87 ? 10.451 2.917 16.782 1.00 82.12 87 SER A O 1
ATOM 707 N N . ARG A 1 88 ? 11.811 4.501 17.633 1.00 85.19 88 ARG A N 1
ATOM 708 C CA . ARG A 1 88 ? 12.353 4.957 16.342 1.00 85.19 88 ARG A CA 1
ATOM 709 C C . ARG A 1 88 ? 13.185 3.875 15.669 1.00 85.19 88 ARG A C 1
ATOM 711 O O . ARG A 1 88 ? 13.024 3.648 14.476 1.00 85.19 88 ARG A O 1
ATOM 718 N N . PHE A 1 89 ? 14.036 3.192 16.431 1.00 88.12 89 PHE A N 1
ATOM 719 C CA . PHE A 1 89 ? 14.853 2.095 15.926 1.00 88.12 89 PHE A CA 1
ATOM 720 C C . PHE A 1 89 ? 13.997 0.915 15.454 1.00 88.12 89 PHE A C 1
ATOM 722 O O . PHE A 1 89 ? 14.190 0.439 14.341 1.00 88.12 89 PHE A O 1
ATOM 729 N N . ILE A 1 90 ? 13.004 0.488 16.241 1.00 86.00 90 ILE A N 1
ATOM 730 C CA . ILE A 1 90 ? 12.071 -0.585 15.857 1.00 86.00 90 ILE A CA 1
ATOM 731 C C . ILE A 1 90 ? 11.299 -0.199 14.595 1.00 86.00 90 ILE A C 1
ATOM 733 O O . ILE A 1 90 ? 11.191 -1.007 13.671 1.00 86.00 90 ILE A O 1
ATOM 737 N N . TRP A 1 91 ? 10.791 1.034 14.526 1.00 84.81 91 TRP A N 1
ATOM 738 C CA . TRP A 1 91 ? 10.122 1.537 13.330 1.00 84.81 91 TRP A CA 1
ATOM 739 C C . TRP A 1 91 ? 11.063 1.527 12.124 1.00 84.81 91 TRP A C 1
ATOM 741 O O . TRP A 1 91 ? 10.699 1.006 11.071 1.00 84.81 91 TRP A O 1
ATOM 751 N N . TYR A 1 92 ? 12.289 2.028 12.272 1.00 86.38 92 TYR A N 1
ATOM 752 C CA . TYR A 1 92 ? 13.281 2.022 11.201 1.00 86.38 92 TYR A CA 1
ATOM 753 C C . TYR A 1 92 ? 13.592 0.594 10.743 1.00 86.38 92 TYR A C 1
ATOM 755 O O . TYR A 1 92 ? 13.533 0.316 9.549 1.00 86.38 92 TYR A O 1
ATOM 763 N N . LEU A 1 93 ? 13.839 -0.329 11.674 1.00 88.25 93 LEU A N 1
ATOM 764 C CA . LEU A 1 93 ? 14.099 -1.738 11.389 1.00 88.25 93 LEU A CA 1
ATOM 765 C C . LEU A 1 93 ? 12.919 -2.384 10.652 1.00 88.25 93 LEU A C 1
ATOM 767 O O . LEU A 1 93 ? 13.112 -3.087 9.663 1.00 88.25 93 LEU A O 1
ATOM 771 N N . LYS A 1 94 ? 11.681 -2.114 11.071 1.00 87.38 94 LYS A N 1
ATOM 772 C CA . LYS A 1 94 ? 10.481 -2.619 10.394 1.00 87.38 94 LYS A CA 1
ATOM 773 C C . LYS A 1 94 ? 10.374 -2.101 8.959 1.00 87.38 94 LYS A C 1
ATOM 775 O O . LYS A 1 94 ? 10.261 -2.900 8.031 1.00 87.38 94 LYS A O 1
ATOM 780 N N . ASN A 1 95 ? 10.414 -0.782 8.785 1.00 83.62 95 ASN A N 1
ATOM 781 C CA . ASN A 1 95 ? 10.145 -0.123 7.505 1.00 83.62 95 ASN A CA 1
ATOM 782 C C . ASN A 1 95 ? 11.306 -0.268 6.514 1.00 83.62 95 ASN A C 1
ATOM 784 O O . ASN A 1 95 ? 11.088 -0.491 5.327 1.00 83.62 95 ASN A O 1
ATOM 788 N N . ASN A 1 96 ? 12.548 -0.164 6.990 1.00 82.69 96 ASN A N 1
ATOM 789 C CA . ASN A 1 96 ? 13.733 -0.135 6.134 1.00 82.69 96 ASN A CA 1
ATOM 790 C C . ASN A 1 96 ? 14.456 -1.473 6.019 1.00 82.69 96 ASN A C 1
ATOM 792 O O . ASN A 1 96 ? 15.247 -1.629 5.092 1.00 82.69 96 ASN A O 1
ATOM 796 N N . PHE A 1 97 ? 14.182 -2.438 6.899 1.00 87.50 97 PHE A N 1
ATOM 797 C CA . PHE A 1 97 ? 14.813 -3.754 6.835 1.00 87.50 97 PHE A CA 1
ATOM 798 C C . PHE A 1 97 ? 13.789 -4.878 6.676 1.00 87.50 97 PHE A C 1
ATOM 800 O O . PHE A 1 97 ? 13.776 -5.539 5.644 1.00 87.50 97 PHE A O 1
ATOM 807 N N . LEU A 1 98 ? 12.885 -5.096 7.631 1.00 90.75 98 LEU A N 1
ATOM 808 C CA . LEU A 1 98 ? 11.969 -6.247 7.599 1.00 90.75 98 LEU A CA 1
ATOM 809 C C . LEU A 1 98 ? 11.030 -6.234 6.389 1.00 90.75 98 LEU A C 1
ATOM 811 O O . LEU A 1 98 ? 10.911 -7.241 5.697 1.00 90.75 98 LEU A O 1
ATOM 815 N N . HIS A 1 99 ? 10.418 -5.090 6.078 1.00 90.50 99 HIS A N 1
ATOM 816 C CA . HIS A 1 99 ? 9.566 -4.962 4.891 1.00 90.50 99 HIS A CA 1
ATOM 817 C C . HIS A 1 99 ? 10.354 -5.197 3.594 1.00 90.50 99 HIS A C 1
ATOM 819 O O . HIS A 1 99 ? 9.923 -5.953 2.722 1.00 90.50 99 HIS A O 1
ATOM 825 N N . LYS A 1 100 ? 11.567 -4.641 3.503 1.00 90.50 100 LYS A N 1
ATOM 826 C CA . LYS A 1 100 ? 12.438 -4.791 2.329 1.00 90.50 100 LYS A CA 1
ATOM 827 C C . LYS A 1 100 ? 12.940 -6.229 2.149 1.00 90.50 100 LYS A C 1
ATOM 829 O O . LYS A 1 100 ? 12.972 -6.746 1.035 1.00 90.50 100 LYS A O 1
ATOM 834 N N . THR A 1 101 ? 13.296 -6.903 3.242 1.00 92.56 101 THR A N 1
ATOM 835 C CA . THR A 1 101 ? 13.738 -8.308 3.238 1.00 92.56 101 THR A CA 1
ATOM 836 C C . THR A 1 101 ? 12.590 -9.270 2.924 1.00 92.56 101 THR A C 1
ATOM 838 O O . THR A 1 101 ? 12.803 -10.255 2.209 1.00 92.56 101 THR A O 1
ATOM 841 N N . ALA A 1 102 ? 11.371 -8.979 3.395 1.00 94.19 102 ALA A N 1
ATOM 842 C CA . ALA A 1 102 ? 10.159 -9.699 3.010 1.00 94.19 102 ALA A CA 1
ATOM 843 C C . ALA A 1 102 ? 9.859 -9.521 1.518 1.00 94.19 102 ALA A C 1
ATOM 845 O O . ALA A 1 102 ? 9.608 -10.506 0.827 1.00 94.19 102 ALA A O 1
ATOM 846 N N . THR A 1 103 ? 9.956 -8.289 1.013 1.00 93.31 103 THR A N 1
ATOM 847 C CA . THR A 1 103 ? 9.760 -7.969 -0.407 1.00 93.31 103 THR A CA 1
ATOM 848 C C . THR A 1 103 ? 10.756 -8.709 -1.291 1.00 93.31 103 THR A C 1
ATOM 850 O O . THR A 1 103 ? 10.348 -9.381 -2.238 1.00 93.31 103 THR A O 1
ATOM 853 N N . TYR A 1 104 ? 12.048 -8.679 -0.942 1.00 93.75 104 TYR A N 1
ATOM 854 C CA . TYR A 1 104 ? 13.079 -9.428 -1.662 1.00 93.75 104 TYR A CA 1
ATOM 855 C C . TYR A 1 104 ? 12.722 -10.917 -1.748 1.00 93.75 104 TYR A C 1
ATOM 857 O O . TYR A 1 104 ? 12.678 -11.479 -2.840 1.00 93.75 104 TYR A O 1
ATOM 865 N N . ARG A 1 105 ? 12.448 -11.565 -0.606 1.00 95.44 105 ARG A N 1
ATOM 866 C CA . ARG A 1 105 ? 12.167 -13.012 -0.560 1.00 95.44 105 ARG A CA 1
ATOM 867 C C . ARG A 1 105 ? 10.890 -13.377 -1.293 1.00 95.44 105 ARG A C 1
ATOM 869 O O . ARG A 1 105 ? 10.879 -14.357 -2.026 1.00 95.44 105 ARG A O 1
ATOM 876 N N . PHE A 1 106 ? 9.828 -12.598 -1.112 1.00 95.88 106 PHE A N 1
ATOM 877 C CA . PHE A 1 106 ? 8.566 -12.812 -1.813 1.00 95.88 106 PHE A CA 1
ATOM 878 C C . PHE A 1 106 ? 8.772 -12.794 -3.329 1.00 95.88 106 PHE A C 1
ATOM 880 O O . PHE A 1 106 ? 8.330 -13.706 -4.027 1.00 95.88 106 PHE A O 1
ATOM 887 N N . ASN A 1 107 ? 9.519 -11.811 -3.826 1.00 95.12 107 ASN A N 1
ATOM 888 C CA . ASN A 1 107 ? 9.791 -11.690 -5.249 1.00 95.12 107 ASN A CA 1
ATOM 889 C C . ASN A 1 107 ? 10.741 -12.783 -5.771 1.00 95.12 107 ASN A C 1
ATOM 891 O O . ASN A 1 107 ? 10.549 -13.283 -6.879 1.00 95.12 107 ASN A O 1
ATOM 895 N N . GLU A 1 108 ? 11.749 -13.180 -4.987 1.00 95.25 108 GLU A N 1
ATOM 896 C CA . GLU A 1 108 ? 12.663 -14.275 -5.335 1.00 95.25 108 GLU A CA 1
ATOM 897 C C . GLU A 1 108 ? 11.928 -15.623 -5.404 1.00 95.25 108 GLU A C 1
ATOM 899 O O . GLU A 1 108 ? 12.139 -16.391 -6.343 1.00 95.25 108 GLU A O 1
ATOM 904 N N . ILE A 1 109 ? 11.049 -15.908 -4.438 1.00 96.50 109 ILE A N 1
ATOM 905 C CA . ILE A 1 109 ? 10.264 -17.152 -4.368 1.00 96.50 109 ILE A CA 1
ATOM 906 C C . ILE A 1 109 ? 9.333 -17.281 -5.576 1.00 96.50 109 ILE A C 1
ATOM 908 O O . ILE A 1 109 ? 9.214 -18.370 -6.132 1.00 96.50 109 ILE A O 1
ATOM 912 N N . ASN A 1 110 ? 8.694 -16.182 -5.984 1.00 96.44 110 ASN A N 1
ATOM 913 C CA . ASN A 1 110 ? 7.755 -16.163 -7.108 1.00 96.44 110 ASN A CA 1
ATOM 914 C C . ASN A 1 110 ? 8.425 -15.906 -8.470 1.00 96.44 110 ASN A C 1
ATOM 916 O O . ASN A 1 110 ? 7.753 -15.899 -9.495 1.00 96.44 110 ASN A O 1
ATOM 920 N N . ASN A 1 111 ? 9.751 -15.732 -8.504 1.00 94.69 111 ASN A N 1
ATOM 921 C CA . ASN A 1 111 ? 10.542 -15.604 -9.731 1.00 94.69 111 ASN A CA 1
ATOM 922 C C . ASN A 1 111 ? 10.120 -14.442 -10.658 1.00 94.69 111 ASN A C 1
ATOM 924 O O . ASN A 1 111 ? 10.272 -14.542 -11.881 1.00 94.69 111 ASN A O 1
ATOM 928 N N . PHE A 1 112 ? 9.614 -13.338 -10.099 1.00 94.31 112 PHE A N 1
ATOM 929 C CA . PHE A 1 112 ? 9.096 -12.217 -10.887 1.00 94.31 112 PHE A CA 1
ATOM 930 C C . PHE A 1 112 ? 10.167 -11.563 -11.767 1.00 94.31 112 PHE A C 1
ATOM 932 O O . PHE A 1 112 ? 11.298 -11.313 -11.334 1.00 94.31 112 PHE A O 1
ATOM 939 N N . ILE A 1 113 ? 9.794 -11.231 -13.008 1.00 89.81 113 ILE A N 1
ATOM 940 C CA . ILE A 1 113 ? 10.711 -10.663 -14.008 1.00 89.81 113 ILE A CA 1
ATOM 941 C C . ILE A 1 113 ? 11.320 -9.336 -13.544 1.00 89.81 113 ILE A C 1
ATOM 943 O O . ILE A 1 113 ? 12.525 -9.122 -13.673 1.00 89.81 113 ILE A O 1
ATOM 947 N N . THR A 1 114 ? 10.515 -8.483 -12.912 1.00 85.50 114 THR A N 1
ATOM 948 C CA . THR A 1 114 ? 10.939 -7.186 -12.378 1.00 85.50 114 THR A CA 1
ATOM 949 C C . THR A 1 114 ? 12.045 -7.347 -11.334 1.00 85.50 114 THR A C 1
ATOM 951 O O . THR A 1 114 ? 13.026 -6.608 -11.333 1.00 85.50 114 THR A O 1
ATOM 954 N N . HIS A 1 115 ? 11.954 -8.377 -10.491 1.00 88.94 115 HIS A N 1
ATOM 955 C CA . HIS A 1 115 ? 12.980 -8.672 -9.497 1.00 88.94 115 HIS A CA 1
ATOM 956 C C . HIS A 1 115 ? 14.281 -9.194 -10.119 1.00 88.94 115 HIS A C 1
ATOM 958 O O . HIS A 1 115 ? 15.363 -8.814 -9.669 1.00 88.94 115 HIS A O 1
ATOM 964 N N . LYS A 1 116 ? 14.206 -10.009 -11.180 1.00 87.44 116 LYS A N 1
ATOM 965 C CA . LYS A 1 116 ? 15.398 -10.424 -11.943 1.00 87.44 116 LYS A CA 1
ATOM 966 C C . LYS A 1 116 ? 16.126 -9.215 -12.531 1.00 87.44 116 LYS A C 1
ATOM 968 O O . LYS A 1 116 ? 17.322 -9.068 -12.288 1.00 87.44 116 LYS A O 1
ATOM 973 N N . ARG A 1 117 ? 15.384 -8.313 -13.182 1.00 83.00 117 ARG A N 1
ATOM 974 C CA . ARG A 1 117 ? 15.918 -7.067 -13.759 1.00 83.00 117 ARG A CA 1
ATOM 975 C C . ARG A 1 117 ? 16.589 -6.189 -12.704 1.00 83.00 117 ARG A C 1
ATOM 977 O O . ARG A 1 117 ? 17.719 -5.756 -12.899 1.00 83.00 117 ARG A O 1
ATOM 984 N N . TYR A 1 118 ? 15.960 -5.987 -11.542 1.00 78.81 118 TYR A N 1
ATOM 985 C CA . TYR A 1 118 ? 16.591 -5.223 -10.458 1.00 78.81 118 TYR A CA 1
ATOM 986 C C . TYR A 1 118 ? 17.897 -5.854 -9.970 1.00 78.81 118 TYR A C 1
ATOM 988 O O . TYR A 1 118 ? 18.872 -5.140 -9.736 1.00 78.81 118 TYR A O 1
ATOM 996 N N . LYS A 1 119 ? 17.959 -7.186 -9.860 1.00 80.50 119 LYS A N 1
ATOM 997 C CA . LYS A 1 119 ? 19.201 -7.877 -9.490 1.00 80.50 119 LYS A CA 1
ATOM 998 C C . LYS A 1 119 ? 20.294 -7.708 -10.543 1.00 80.50 119 LYS A C 1
ATOM 1000 O O . LYS A 1 119 ? 21.456 -7.594 -10.167 1.00 80.50 119 LYS A O 1
ATOM 1005 N N . GLU A 1 120 ? 19.957 -7.694 -11.827 1.00 78.56 120 GLU A N 1
ATOM 1006 C CA . GLU A 1 120 ? 20.916 -7.424 -12.905 1.00 78.56 120 GLU A CA 1
ATOM 1007 C C . GLU A 1 120 ? 21.461 -6.001 -12.822 1.00 78.56 120 GLU A C 1
ATOM 1009 O O . GLU A 1 120 ? 22.678 -5.830 -12.805 1.00 78.56 120 GLU A O 1
ATOM 1014 N N . ILE A 1 121 ? 20.591 -5.008 -12.620 1.00 72.31 121 ILE A N 1
ATOM 1015 C CA . ILE A 1 121 ? 20.999 -3.609 -12.428 1.00 72.31 121 ILE A CA 1
ATOM 1016 C C . ILE A 1 121 ? 21.948 -3.478 -11.227 1.00 72.31 121 ILE A C 1
ATOM 1018 O O . ILE A 1 121 ? 22.990 -2.847 -11.347 1.00 72.31 121 ILE A O 1
ATOM 1022 N N . THR A 1 122 ? 21.669 -4.136 -10.092 1.00 67.00 122 THR A N 1
ATOM 1023 C CA . THR A 1 122 ? 22.572 -4.096 -8.915 1.00 67.00 122 THR A CA 1
ATOM 1024 C C . THR A 1 122 ? 23.929 -4.758 -9.117 1.00 67.00 122 THR A C 1
ATOM 1026 O O . THR A 1 122 ? 24.825 -4.549 -8.302 1.00 67.00 122 THR A O 1
ATOM 1029 N N . LYS A 1 123 ? 24.094 -5.607 -10.140 1.00 66.44 123 LYS A N 1
ATOM 1030 C CA . LYS A 1 123 ? 25.411 -6.179 -10.465 1.00 66.44 123 LYS A CA 1
ATOM 1031 C C . LYS A 1 123 ? 26.297 -5.153 -11.164 1.00 66.44 123 LYS A C 1
ATOM 1033 O O . LYS A 1 123 ? 27.518 -5.263 -11.076 1.00 66.44 123 LYS A O 1
ATOM 1038 N N . LEU A 1 124 ? 25.699 -4.182 -11.852 1.00 61.94 124 LEU A N 1
ATOM 1039 C CA . LEU A 1 124 ? 26.434 -3.090 -12.465 1.00 61.94 124 LEU A CA 1
ATOM 1040 C C . LEU A 1 124 ? 26.975 -2.217 -11.326 1.00 61.94 124 LEU A C 1
ATOM 1042 O O . LEU A 1 124 ? 26.205 -1.708 -10.515 1.00 61.94 124 LEU A O 1
ATOM 1046 N N . LYS A 1 125 ? 28.303 -2.061 -11.241 1.00 57.28 125 LYS A N 1
ATOM 1047 C CA . LYS A 1 125 ? 28.989 -1.184 -10.270 1.00 57.28 125 LYS A CA 1
ATOM 1048 C C . LYS A 1 125 ? 28.747 0.303 -10.600 1.00 57.28 125 LYS A C 1
ATOM 1050 O O . LYS A 1 125 ? 29.688 1.074 -10.769 1.00 57.28 125 LYS A O 1
ATOM 1055 N N . ILE A 1 126 ? 27.490 0.705 -10.767 1.00 57.50 126 ILE A N 1
ATOM 1056 C CA . ILE A 1 126 ? 27.099 2.091 -11.029 1.00 57.50 126 ILE A CA 1
ATOM 1057 C C . ILE A 1 126 ? 27.303 2.870 -9.728 1.00 57.50 126 ILE A C 1
ATOM 1059 O O . ILE A 1 126 ? 26.890 2.417 -8.662 1.00 57.50 126 ILE A O 1
ATOM 1063 N N . LYS A 1 127 ? 27.966 4.032 -9.805 1.00 53.16 127 LYS A N 1
ATOM 1064 C CA . LYS A 1 127 ? 28.225 4.893 -8.641 1.00 53.16 127 LYS A CA 1
ATOM 1065 C C . LYS A 1 127 ? 26.923 5.159 -7.869 1.00 53.16 127 LYS A C 1
ATOM 1067 O O . LYS A 1 127 ? 25.939 5.646 -8.425 1.00 53.16 127 LYS A O 1
ATOM 1072 N N . ASP A 1 128 ? 26.983 4.880 -6.570 1.00 54.31 128 ASP A N 1
ATOM 1073 C CA . ASP A 1 128 ? 25.905 4.867 -5.574 1.00 54.31 128 ASP A CA 1
ATOM 1074 C C . ASP A 1 128 ? 24.849 5.977 -5.684 1.00 54.31 128 ASP A C 1
ATOM 1076 O O . ASP A 1 128 ? 23.666 5.739 -5.437 1.00 54.31 128 ASP A O 1
ATOM 1080 N N . LYS A 1 129 ? 25.238 7.197 -6.076 1.00 53.12 129 LYS A N 1
ATOM 1081 C CA . LYS A 1 129 ? 24.391 8.400 -5.994 1.00 53.12 129 LYS A CA 1
ATOM 1082 C C . LYS A 1 129 ? 23.027 8.267 -6.695 1.00 53.12 129 LYS A C 1
ATOM 1084 O O . LYS A 1 129 ? 22.080 8.941 -6.285 1.00 53.12 129 LYS A O 1
ATOM 1089 N N . PHE A 1 130 ? 22.910 7.405 -7.708 1.00 50.09 130 PHE A N 1
ATOM 1090 C CA . PHE A 1 130 ? 21.670 7.199 -8.465 1.00 50.09 130 PHE A CA 1
ATOM 1091 C C . PHE A 1 130 ? 20.884 5.940 -8.054 1.00 50.09 130 PHE A C 1
ATOM 1093 O O . PHE A 1 130 ? 19.656 5.956 -8.097 1.00 50.09 130 PHE A O 1
ATOM 1100 N N . LEU A 1 131 ? 21.555 4.879 -7.585 1.00 51.06 131 LEU A N 1
ATOM 1101 C CA . LEU A 1 131 ? 20.914 3.598 -7.254 1.00 51.06 131 LEU A CA 1
ATOM 1102 C C . LEU A 1 131 ? 20.089 3.664 -5.957 1.00 51.06 131 LEU A C 1
ATOM 1104 O O . LEU A 1 131 ? 18.972 3.148 -5.919 1.00 51.06 131 LEU A O 1
ATOM 1108 N N . TRP A 1 132 ? 20.575 4.357 -4.917 1.00 43.56 132 TRP A N 1
ATOM 1109 C CA . TRP A 1 132 ? 19.910 4.409 -3.599 1.00 43.56 132 TRP A CA 1
ATOM 1110 C C . TRP A 1 132 ? 18.562 5.148 -3.581 1.00 43.56 132 TRP A C 1
ATOM 1112 O O . TRP A 1 132 ? 17.856 5.099 -2.575 1.00 43.56 132 TRP A O 1
ATOM 1122 N N . LYS A 1 133 ? 18.182 5.824 -4.674 1.00 52.31 133 LYS A N 1
ATOM 1123 C CA . LYS A 1 133 ? 16.889 6.523 -4.811 1.00 52.31 133 LYS A CA 1
ATOM 1124 C C . LYS A 1 133 ? 15.845 5.740 -5.615 1.00 52.31 133 LYS A C 1
ATOM 1126 O O . LYS A 1 133 ? 14.767 6.265 -5.889 1.00 52.31 133 LYS A O 1
ATOM 1131 N N . THR A 1 134 ? 16.150 4.510 -6.016 1.00 56.00 134 THR A N 1
ATOM 1132 C CA . THR A 1 134 ? 15.267 3.671 -6.841 1.00 56.00 134 THR A CA 1
ATOM 1133 C C . THR A 1 134 ? 14.751 2.463 -6.053 1.00 56.00 134 THR A C 1
ATOM 1135 O O . THR A 1 134 ? 15.309 2.121 -5.013 1.00 56.00 134 THR A O 1
ATOM 1138 N N . ASP A 1 135 ? 13.678 1.818 -6.533 1.00 62.31 135 ASP A N 1
ATOM 1139 C CA . ASP A 1 135 ? 13.041 0.629 -5.922 1.00 62.31 135 ASP A CA 1
ATOM 1140 C C . ASP A 1 135 ? 13.917 -0.643 -6.062 1.00 62.31 135 ASP A C 1
ATOM 1142 O O . ASP A 1 135 ? 13.440 -1.721 -6.418 1.00 62.31 135 ASP A O 1
ATOM 1146 N N . ILE A 1 136 ? 15.226 -0.510 -5.861 1.00 65.94 136 ILE A N 1
ATOM 1147 C CA . ILE A 1 136 ? 16.205 -1.577 -5.994 1.00 65.94 136 ILE A CA 1
ATOM 1148 C C . ILE A 1 136 ? 16.347 -2.299 -4.655 1.00 65.94 136 ILE A C 1
ATOM 1150 O O . ILE A 1 136 ? 16.460 -1.683 -3.597 1.00 65.94 136 ILE A O 1
ATOM 1154 N N . TRP A 1 137 ? 16.378 -3.631 -4.716 1.00 74.12 137 TRP A N 1
ATOM 1155 C CA . TRP A 1 137 ? 16.510 -4.502 -3.552 1.00 74.12 137 TRP A CA 1
ATOM 1156 C C . TRP A 1 137 ? 17.897 -5.152 -3.554 1.00 74.12 137 TRP A C 1
ATOM 1158 O O . TRP A 1 137 ? 18.092 -6.153 -4.250 1.00 74.12 137 TRP A O 1
ATOM 1168 N N . PRO A 1 138 ? 18.878 -4.609 -2.809 1.00 77.50 138 PRO A N 1
ATOM 1169 C CA . PRO A 1 138 ? 20.206 -5.202 -2.729 1.00 77.50 138 PRO A CA 1
ATOM 1170 C C . PRO A 1 138 ? 20.170 -6.674 -2.314 1.00 77.50 138 PRO A C 1
ATOM 1172 O O . PRO A 1 138 ? 19.361 -7.074 -1.474 1.00 77.50 138 PRO A O 1
ATOM 1175 N N . LYS A 1 139 ? 21.105 -7.476 -2.838 1.00 82.06 139 LYS A N 1
ATOM 1176 C CA . LYS A 1 139 ? 21.181 -8.925 -2.567 1.00 82.06 139 LYS A CA 1
ATOM 1177 C C . LYS A 1 139 ? 21.256 -9.276 -1.079 1.00 82.06 139 LYS A C 1
ATOM 1179 O O . LYS A 1 139 ? 20.728 -10.312 -0.682 1.00 82.06 139 LYS A O 1
ATOM 1184 N N . TYR A 1 140 ? 21.860 -8.416 -0.251 1.00 85.50 140 TYR A N 1
ATOM 1185 C CA . TYR A 1 140 ? 21.958 -8.652 1.193 1.00 85.50 140 TYR A CA 1
ATOM 1186 C C . TYR A 1 140 ? 20.582 -8.744 1.871 1.00 85.50 140 TYR A C 1
ATOM 1188 O O . TYR A 1 140 ? 20.447 -9.433 2.877 1.00 85.50 140 TYR A O 1
ATOM 1196 N N . LEU A 1 141 ? 19.535 -8.128 1.305 1.00 88.88 141 LEU A N 1
ATOM 1197 C CA . LEU A 1 141 ? 18.175 -8.237 1.836 1.00 88.88 141 LEU A CA 1
ATOM 1198 C C . LEU A 1 141 ? 17.614 -9.662 1.723 1.00 88.88 141 LEU A C 1
ATOM 1200 O O . LEU A 1 141 ? 16.720 -10.034 2.483 1.00 88.88 141 LEU A O 1
ATOM 1204 N N . GLY A 1 142 ? 18.131 -10.468 0.795 1.00 90.00 142 GLY A N 1
ATOM 1205 C CA . GLY A 1 142 ? 17.771 -11.874 0.629 1.00 90.00 142 GLY A CA 1
ATOM 1206 C C . GLY A 1 142 ? 18.536 -12.837 1.537 1.00 90.00 142 GLY A C 1
ATOM 1207 O O . GLY A 1 142 ? 18.162 -14.004 1.625 1.00 90.00 142 GLY A O 1
ATOM 1208 N N . PHE A 1 143 ? 19.590 -12.386 2.219 1.00 89.44 143 PHE A N 1
ATOM 1209 C CA . PHE A 1 143 ? 20.398 -13.245 3.081 1.00 89.44 143 PHE A CA 1
ATOM 1210 C C . PHE A 1 143 ? 19.753 -13.427 4.469 1.00 89.44 143 PHE A C 1
ATOM 1212 O O . PHE A 1 143 ? 19.191 -12.466 5.003 1.00 89.44 143 PHE A O 1
ATOM 1219 N N . PRO A 1 144 ? 19.797 -14.628 5.078 1.00 92.25 144 PRO A N 1
ATOM 1220 C CA . PRO A 1 144 ? 20.137 -15.921 4.483 1.00 92.25 144 PRO A CA 1
ATOM 1221 C C . PRO A 1 144 ? 18.935 -16.542 3.743 1.00 92.25 144 PRO A C 1
ATOM 1223 O O . PRO A 1 144 ? 17.779 -16.179 3.992 1.00 92.25 144 PRO A O 1
ATOM 1226 N N . PHE A 1 145 ? 19.223 -17.500 2.855 1.00 94.94 145 PHE A N 1
ATOM 1227 C CA . PHE A 1 145 ? 18.249 -18.329 2.127 1.00 94.94 145 PHE A CA 1
ATOM 1228 C C . PHE A 1 145 ? 17.107 -17.528 1.465 1.00 94.94 145 PHE A C 1
ATOM 1230 O O . PHE A 1 145 ? 15.962 -17.552 1.932 1.00 94.94 145 PHE A O 1
ATOM 1237 N N . PRO A 1 146 ? 17.370 -16.851 0.335 1.00 93.88 146 PRO A N 1
ATOM 1238 C CA . PRO A 1 146 ? 16.418 -15.918 -0.270 1.00 93.88 146 PRO A CA 1
ATOM 1239 C C . PRO A 1 146 ? 15.129 -16.583 -0.789 1.00 93.88 146 PRO A C 1
ATOM 1241 O O . PRO A 1 146 ? 14.123 -15.906 -0.970 1.00 93.88 146 PRO A O 1
ATOM 1244 N N . LYS A 1 147 ? 15.132 -17.910 -0.978 1.00 96.19 147 LYS A N 1
ATOM 1245 C CA . LYS A 1 147 ? 13.970 -18.706 -1.413 1.00 96.19 147 LYS A CA 1
ATOM 1246 C C . LYS A 1 147 ? 13.227 -19.414 -0.269 1.00 96.19 147 LYS A C 1
ATOM 1248 O O . LYS A 1 147 ? 12.307 -20.191 -0.517 1.00 96.19 147 LYS A O 1
ATOM 1253 N N . SER A 1 148 ? 13.603 -19.176 0.990 1.00 97.00 148 SER A N 1
ATOM 1254 C CA . SER A 1 148 ? 12.969 -19.846 2.130 1.00 97.00 148 SER A CA 1
ATOM 1255 C C . SER A 1 148 ? 11.583 -19.267 2.440 1.00 97.00 148 SER A C 1
ATOM 1257 O O . SER A 1 148 ? 11.453 -18.166 2.986 1.00 97.00 148 SER A O 1
ATOM 1259 N N . LYS A 1 149 ? 10.532 -20.049 2.155 1.00 95.50 149 LYS A N 1
ATOM 1260 C CA . LYS A 1 149 ? 9.139 -19.730 2.523 1.00 95.50 149 LYS A CA 1
ATOM 1261 C C . LYS A 1 149 ? 8.946 -19.642 4.042 1.00 95.50 149 LYS A C 1
ATOM 1263 O O . LYS A 1 149 ? 8.144 -18.836 4.509 1.00 95.50 149 LYS A O 1
ATOM 1268 N N . LEU A 1 150 ? 9.693 -20.439 4.812 1.00 96.12 150 LEU A N 1
ATOM 1269 C CA . LEU A 1 150 ? 9.634 -20.427 6.274 1.00 96.12 150 LEU A CA 1
ATOM 1270 C C . LEU A 1 150 ? 10.145 -19.098 6.840 1.00 96.12 150 LEU A C 1
ATOM 1272 O O . LEU A 1 150 ? 9.455 -18.480 7.647 1.00 96.12 150 LEU A O 1
ATOM 1276 N N . ILE A 1 151 ? 11.305 -18.622 6.372 1.00 95.56 151 ILE A N 1
ATOM 1277 C CA . ILE A 1 151 ? 11.862 -17.332 6.811 1.00 95.56 151 ILE A CA 1
ATOM 1278 C C . ILE A 1 151 ? 10.912 -16.194 6.441 1.00 95.56 151 ILE A C 1
ATOM 1280 O O . ILE A 1 151 ? 10.620 -15.349 7.285 1.00 95.56 151 ILE A O 1
ATOM 1284 N N . LEU A 1 152 ? 10.366 -16.197 5.219 1.00 95.19 152 LEU A N 1
ATOM 1285 C CA . LEU A 1 152 ? 9.363 -15.208 4.816 1.00 95.19 152 LEU A CA 1
ATOM 1286 C C . LEU A 1 152 ? 8.149 -15.217 5.763 1.00 95.19 152 LEU A C 1
ATOM 1288 O O . LEU A 1 152 ? 7.732 -14.159 6.231 1.00 95.19 152 LEU A O 1
ATOM 1292 N N . LYS A 1 153 ? 7.614 -16.396 6.102 1.00 93.69 153 LYS A N 1
ATOM 1293 C CA . LYS A 1 153 ? 6.488 -16.534 7.040 1.00 93.69 153 LYS A CA 1
ATOM 1294 C C . LYS A 1 153 ? 6.825 -15.986 8.431 1.00 93.69 153 LYS A C 1
ATOM 1296 O O . LYS A 1 153 ? 5.985 -15.319 9.034 1.00 93.69 153 LYS A O 1
ATOM 1301 N N . ILE A 1 154 ? 8.038 -16.232 8.930 1.00 93.50 154 ILE A N 1
ATOM 1302 C CA . ILE A 1 154 ? 8.511 -15.705 10.220 1.00 93.50 154 ILE A CA 1
ATOM 1303 C C . ILE A 1 154 ? 8.596 -14.177 10.177 1.00 93.50 154 ILE A C 1
ATOM 1305 O O . ILE A 1 154 ? 8.044 -13.526 11.063 1.00 93.50 154 ILE A O 1
ATOM 1309 N N . ILE A 1 155 ? 9.209 -13.602 9.137 1.00 92.62 155 ILE A N 1
ATOM 1310 C CA . ILE A 1 155 ? 9.319 -12.144 8.970 1.00 92.62 155 ILE A CA 1
ATOM 1311 C C . ILE A 1 155 ? 7.927 -11.508 8.919 1.00 92.62 155 ILE A C 1
ATOM 1313 O O . ILE A 1 155 ? 7.672 -10.545 9.639 1.00 92.62 155 ILE A O 1
ATOM 1317 N N . LEU A 1 156 ? 6.996 -12.069 8.141 1.00 90.56 156 LEU A N 1
ATOM 1318 C CA . LEU A 1 156 ? 5.634 -11.533 8.029 1.00 90.56 156 LEU A CA 1
ATOM 1319 C C . LEU A 1 156 ? 4.854 -11.619 9.339 1.00 90.56 156 LEU A C 1
ATOM 1321 O O . LEU A 1 156 ? 4.159 -10.669 9.716 1.00 90.56 156 LEU A O 1
ATOM 1325 N N . ARG A 1 157 ? 4.997 -12.732 10.069 1.00 88.94 157 ARG A N 1
ATOM 1326 C CA . ARG A 1 157 ? 4.424 -12.862 11.410 1.00 88.94 157 ARG A CA 1
ATOM 1327 C C . ARG A 1 157 ? 5.009 -11.797 12.327 1.00 88.94 157 ARG A C 1
ATOM 1329 O O . ARG A 1 157 ? 4.239 -11.106 12.984 1.00 88.94 157 ARG A O 1
ATOM 1336 N N . PHE A 1 158 ? 6.331 -11.618 12.310 1.00 87.88 158 PHE A N 1
ATOM 1337 C CA . PHE A 1 158 ? 7.039 -10.631 13.120 1.00 87.88 158 PHE A CA 1
ATOM 1338 C C . PHE A 1 158 ? 6.604 -9.195 12.807 1.00 87.88 158 PHE A C 1
ATOM 1340 O O . PHE A 1 158 ? 6.308 -8.448 13.737 1.00 87.88 158 PHE A O 1
ATOM 1347 N N . MET A 1 159 ? 6.460 -8.830 11.528 1.00 86.00 159 MET A N 1
ATOM 1348 C CA . MET A 1 159 ? 5.936 -7.530 11.079 1.00 86.00 159 MET A CA 1
ATOM 1349 C C . MET A 1 159 ? 4.501 -7.265 11.545 1.00 86.00 159 MET A C 1
ATOM 1351 O O . MET A 1 159 ? 4.121 -6.112 11.717 1.00 86.00 159 MET A O 1
ATOM 1355 N N . SER A 1 160 ? 3.715 -8.317 11.778 1.00 80.88 160 SER A N 1
ATOM 1356 C CA . SER A 1 160 ? 2.321 -8.222 12.228 1.00 80.88 160 SER A CA 1
ATOM 1357 C C . SER A 1 160 ? 2.169 -8.268 13.759 1.00 80.88 160 SER A C 1
ATOM 1359 O O . SER A 1 160 ? 1.056 -8.125 14.273 1.00 80.88 160 SER A O 1
ATOM 1361 N N . THR A 1 161 ? 3.259 -8.481 14.512 1.00 80.31 161 THR A N 1
ATOM 1362 C CA . THR A 1 161 ? 3.213 -8.592 15.982 1.00 80.31 161 THR A CA 1
ATOM 1363 C C . THR A 1 161 ? 2.991 -7.255 16.676 1.00 80.31 161 THR A C 1
ATOM 1365 O O . THR A 1 161 ? 3.287 -6.186 16.153 1.00 80.31 161 THR A O 1
ATOM 1368 N N . ALA A 1 162 ? 2.563 -7.324 17.939 1.00 70.00 162 ALA A N 1
ATOM 1369 C CA . ALA A 1 162 ? 2.483 -6.158 18.811 1.00 70.00 162 ALA A CA 1
ATOM 1370 C C . ALA A 1 162 ? 3.839 -5.473 19.059 1.00 70.00 162 ALA A C 1
ATOM 1372 O O . ALA A 1 162 ? 3.829 -4.336 19.507 1.00 70.00 162 ALA A O 1
ATOM 1373 N N . LEU A 1 163 ? 4.975 -6.136 18.816 1.00 69.75 163 LEU A N 1
ATOM 1374 C CA . LEU A 1 163 ? 6.301 -5.556 19.040 1.00 69.75 163 LEU A CA 1
ATOM 1375 C C . LEU A 1 163 ? 6.665 -4.544 17.949 1.00 69.75 163 LEU A C 1
ATOM 1377 O O . LEU A 1 163 ? 7.153 -3.460 18.244 1.00 69.75 163 LEU A O 1
ATOM 1381 N N . THR A 1 164 ? 6.401 -4.893 16.692 1.00 69.88 164 THR A N 1
ATOM 1382 C CA . THR A 1 164 ? 6.714 -4.048 15.531 1.00 69.88 164 THR A CA 1
ATOM 1383 C C . THR A 1 164 ? 5.533 -3.186 15.105 1.00 69.88 164 THR A C 1
ATOM 1385 O O . THR A 1 164 ? 5.744 -2.138 14.506 1.00 69.88 164 THR A O 1
ATOM 1388 N N . SER A 1 165 ? 4.307 -3.606 15.438 1.00 70.94 165 SER A N 1
ATOM 1389 C CA . SER A 1 165 ? 3.068 -2.944 15.029 1.00 70.94 165 SER A CA 1
ATOM 1390 C C . SER A 1 165 ? 2.270 -2.289 16.165 1.00 70.94 165 SER A C 1
ATOM 1392 O O . SER A 1 165 ? 1.091 -1.966 16.013 1.00 70.94 165 SER A O 1
ATOM 1394 N N . ARG A 1 166 ? 2.891 -2.055 17.334 1.00 71.44 166 ARG A N 1
ATOM 1395 C CA . ARG A 1 166 ? 2.331 -1.148 18.354 1.00 71.44 166 ARG A CA 1
ATOM 1396 C C . ARG A 1 166 ? 2.601 0.290 17.939 1.00 71.44 166 ARG A C 1
ATOM 1398 O O . ARG A 1 166 ? 3.637 0.856 18.278 1.00 71.44 166 ARG A O 1
ATOM 1405 N N . ASN A 1 167 ? 1.625 0.916 17.296 1.00 80.31 167 ASN A N 1
ATOM 1406 C CA . ASN A 1 167 ? 1.564 2.368 17.281 1.00 80.31 167 ASN A CA 1
ATOM 1407 C C . ASN A 1 167 ? 0.509 2.849 18.296 1.00 80.31 167 ASN A C 1
ATOM 1409 O O . ASN A 1 167 ? -0.686 2.627 18.081 1.00 80.31 167 ASN A O 1
ATOM 1413 N N . PRO A 1 168 ? 0.916 3.489 19.412 1.00 83.31 168 PRO A N 1
ATOM 1414 C CA . PRO A 1 168 ? -0.017 3.943 20.440 1.00 83.31 168 PRO A CA 1
ATOM 1415 C C . PRO A 1 168 ? -1.060 4.935 19.925 1.00 83.31 168 PRO A C 1
ATOM 1417 O O . PRO A 1 168 ? -2.188 4.914 20.407 1.00 83.31 168 PRO A O 1
ATOM 1420 N N . GLN A 1 169 ? -0.715 5.777 18.946 1.00 85.94 169 GLN A N 1
ATOM 1421 C CA . GLN A 1 169 ? -1.668 6.735 18.387 1.00 85.94 169 GLN A CA 1
ATOM 1422 C C . GLN A 1 169 ? -2.690 6.056 17.482 1.00 85.94 169 GLN A C 1
ATOM 1424 O O . GLN A 1 169 ? -3.876 6.316 17.640 1.00 85.94 169 GLN A O 1
ATOM 1429 N N . ILE A 1 170 ? -2.266 5.122 16.622 1.00 90.88 170 ILE A N 1
ATOM 1430 C CA . ILE A 1 170 ? -3.210 4.316 15.827 1.00 90.88 170 ILE A CA 1
ATOM 1431 C C . ILE A 1 170 ? -4.168 3.572 16.764 1.00 90.88 170 ILE A C 1
ATOM 1433 O O . ILE A 1 170 ? -5.379 3.610 16.567 1.00 90.88 170 ILE A O 1
ATOM 1437 N N . HIS A 1 171 ? -3.652 2.955 17.833 1.00 91.06 171 HIS A N 1
ATOM 1438 C CA . HIS A 1 171 ? -4.495 2.302 18.836 1.00 91.06 171 HIS A CA 1
ATOM 1439 C C . HIS A 1 171 ? -5.467 3.262 19.517 1.00 91.06 171 HIS A C 1
ATOM 1441 O O . HIS A 1 171 ? -6.647 2.937 19.625 1.00 91.06 171 HIS A O 1
ATOM 1447 N N . LYS A 1 172 ? -4.992 4.435 19.942 1.00 91.31 172 LYS A N 1
ATOM 1448 C CA . LYS A 1 172 ? -5.827 5.474 20.546 1.00 91.31 172 LYS A CA 1
ATOM 1449 C C . LYS A 1 172 ? -6.959 5.882 19.599 1.00 91.31 172 LYS A C 1
ATOM 1451 O O . LYS A 1 172 ? -8.119 5.758 19.972 1.00 91.31 172 LYS A O 1
ATOM 1456 N N . HIS A 1 173 ? -6.635 6.257 18.362 1.00 92.69 173 HIS A N 1
ATOM 1457 C CA . HIS A 1 173 ? -7.618 6.684 17.367 1.00 92.69 173 HIS A CA 1
ATOM 1458 C C . HIS A 1 173 ? -8.640 5.591 17.049 1.00 92.69 173 HIS A C 1
ATOM 1460 O O . HIS A 1 173 ? -9.838 5.849 17.114 1.00 92.69 173 HIS A O 1
ATOM 1466 N N . LEU A 1 174 ? -8.202 4.358 16.773 1.00 94.88 174 LEU A N 1
ATOM 1467 C CA . LEU A 1 174 ? -9.128 3.260 16.474 1.00 94.88 174 LEU A CA 1
ATOM 1468 C C . LEU A 1 174 ? -10.031 2.921 17.671 1.00 94.88 174 LEU A C 1
ATOM 1470 O O . LEU A 1 174 ? -11.213 2.636 17.482 1.00 94.88 174 LEU A O 1
ATOM 1474 N N . LYS A 1 175 ? -9.508 2.991 18.902 1.00 95.00 175 LYS A N 1
ATOM 1475 C CA . LYS A 1 175 ? -10.273 2.727 20.130 1.00 95.00 175 LYS A CA 1
ATOM 1476 C C . LYS A 1 175 ? -11.279 3.836 20.458 1.00 95.00 175 LYS A C 1
ATOM 1478 O O . LYS A 1 175 ? -12.361 3.530 20.953 1.00 95.00 175 LYS A O 1
ATOM 1483 N N . GLU A 1 176 ? -10.925 5.096 20.212 1.00 94.81 176 GLU A N 1
ATOM 1484 C CA . GLU A 1 176 ? -11.788 6.262 20.453 1.00 94.81 176 GLU A CA 1
ATOM 1485 C C . GLU A 1 176 ? -12.880 6.382 19.388 1.00 94.81 176 GLU A C 1
ATOM 1487 O O . GLU A 1 176 ? -14.058 6.525 19.717 1.00 94.81 176 GLU A O 1
ATOM 1492 N N . ILE A 1 177 ? -12.509 6.263 18.111 1.00 96.00 177 ILE A N 1
ATOM 1493 C CA . ILE A 1 177 ? -13.442 6.398 16.987 1.00 96.00 177 ILE A CA 1
ATOM 1494 C C . ILE A 1 177 ? -14.407 5.209 16.951 1.00 96.00 177 ILE A C 1
ATOM 1496 O O . ILE A 1 177 ? -15.608 5.418 16.755 1.00 96.00 177 ILE A O 1
ATOM 1500 N N . LYS A 1 178 ? -13.898 3.989 17.189 1.00 95.50 178 LYS A N 1
ATOM 1501 C CA . LYS A 1 178 ? -14.614 2.712 17.016 1.00 95.50 178 LYS A CA 1
ATOM 1502 C C . LYS A 1 178 ? -15.240 2.611 15.616 1.00 95.50 178 LYS A C 1
ATOM 1504 O O . LYS A 1 178 ? -16.467 2.578 15.509 1.00 95.50 178 LYS A O 1
ATOM 1509 N N . PRO A 1 179 ? -14.423 2.644 14.547 1.00 96.81 179 PRO A N 1
ATOM 1510 C CA . PRO A 1 179 ? -14.940 2.570 13.187 1.00 96.81 179 PRO A CA 1
ATOM 1511 C C . PRO A 1 179 ? -15.626 1.223 12.936 1.00 96.81 179 PRO A C 1
ATOM 1513 O O . PRO A 1 179 ? -15.166 0.184 13.409 1.00 96.81 179 PRO A O 1
ATOM 1516 N N . ASP A 1 180 ? -16.697 1.244 12.151 1.00 96.62 180 ASP A N 1
ATOM 1517 C CA . ASP A 1 180 ? -17.310 0.039 11.600 1.00 96.62 180 ASP A CA 1
ATOM 1518 C C . ASP A 1 180 ? -16.429 -0.560 10.493 1.00 96.62 180 ASP A C 1
ATOM 1520 O O . ASP A 1 180 ? -16.421 -1.776 10.325 1.00 96.62 180 ASP A O 1
ATOM 1524 N N . LEU A 1 181 ? -15.676 0.278 9.765 1.00 96.31 181 LEU A N 1
ATOM 1525 C CA . LEU A 1 181 ? -14.816 -0.131 8.653 1.00 96.31 181 LEU A CA 1
ATOM 1526 C C . LEU A 1 181 ? -13.513 0.677 8.606 1.00 96.31 181 LEU A C 1
ATOM 1528 O O . LEU A 1 181 ? -13.508 1.904 8.716 1.00 96.31 181 LEU A O 1
ATOM 1532 N N . LEU A 1 182 ? -12.406 -0.026 8.394 1.00 96.81 182 LEU A N 1
ATOM 1533 C CA . LEU A 1 182 ? -11.098 0.529 8.072 1.00 96.81 182 LEU A CA 1
ATOM 1534 C C . LEU A 1 182 ? -10.768 0.223 6.604 1.00 96.81 182 LEU A C 1
ATOM 1536 O O . LEU A 1 182 ? -10.659 -0.942 6.226 1.00 96.81 182 LEU A O 1
ATOM 1540 N N . LEU A 1 183 ? -10.572 1.268 5.804 1.00 94.62 183 LEU A N 1
ATOM 1541 C CA . LEU A 1 183 ? -10.209 1.199 4.392 1.00 94.62 183 LEU A CA 1
ATOM 1542 C C . LEU A 1 183 ? -8.731 1.539 4.200 1.00 94.62 183 LEU A C 1
ATOM 1544 O O . LEU A 1 183 ? -8.287 2.632 4.549 1.00 94.62 183 LEU A O 1
ATOM 1548 N N . LEU A 1 184 ? -7.964 0.617 3.624 1.00 93.50 184 LEU A N 1
ATOM 1549 C CA . LEU A 1 184 ? -6.546 0.807 3.315 1.00 93.50 184 LEU A CA 1
ATOM 1550 C C . LEU A 1 184 ? -6.368 1.149 1.831 1.00 93.50 184 LEU A C 1
ATOM 1552 O O . LEU A 1 184 ? -6.735 0.362 0.967 1.00 93.50 184 LEU A O 1
ATOM 1556 N N . GLY A 1 185 ? -5.755 2.286 1.521 1.00 90.19 185 GLY A N 1
ATOM 1557 C CA . GLY A 1 185 ? -5.439 2.699 0.148 1.00 90.19 185 GLY A CA 1
ATOM 1558 C C . GLY A 1 185 ? -4.228 1.981 -0.458 1.00 90.19 185 GLY A C 1
ATOM 1559 O O . GLY A 1 185 ? -4.062 1.973 -1.674 1.00 90.19 185 GLY A O 1
ATOM 1560 N N . ASP A 1 186 ? -3.383 1.364 0.375 1.00 91.12 186 ASP A N 1
ATOM 1561 C CA . ASP A 1 186 ? -2.262 0.529 -0.065 1.00 91.12 186 ASP A CA 1
ATOM 1562 C C . ASP A 1 186 ? -2.073 -0.669 0.866 1.00 91.12 186 ASP A C 1
ATOM 1564 O O . ASP A 1 186 ? -1.486 -0.553 1.943 1.00 91.12 186 ASP A O 1
ATOM 1568 N N . ILE A 1 187 ? -2.516 -1.848 0.442 1.00 93.50 187 ILE A N 1
ATOM 1569 C CA . ILE A 1 187 ? -2.371 -3.087 1.221 1.00 93.50 187 ILE A CA 1
ATOM 1570 C C . ILE A 1 187 ? -0.927 -3.610 1.333 1.00 93.50 187 ILE A C 1
ATOM 1572 O O . ILE A 1 187 ? -0.697 -4.585 2.047 1.00 93.50 187 ILE A O 1
ATOM 1576 N N . GLN A 1 188 ? 0.054 -3.007 0.660 1.00 92.12 188 GLN A N 1
ATOM 1577 C CA . GLN A 1 188 ? 1.469 -3.403 0.723 1.00 92.12 188 GLN A CA 1
ATOM 1578 C C . GLN A 1 188 ? 2.354 -2.375 1.443 1.00 92.12 188 GLN A C 1
ATOM 1580 O O . GLN A 1 188 ? 3.533 -2.656 1.686 1.00 92.12 188 GLN A O 1
ATOM 1585 N N . SER A 1 189 ? 1.812 -1.215 1.837 1.00 88.44 189 SER A N 1
ATOM 1586 C CA . SER A 1 189 ? 2.568 -0.232 2.620 1.00 88.44 189 SER A CA 1
ATOM 1587 C C . SER A 1 189 ? 2.877 -0.771 4.029 1.00 88.44 189 SER A C 1
ATOM 1589 O O . SER A 1 189 ? 2.016 -1.395 4.661 1.00 88.44 189 SER A O 1
ATOM 1591 N N . PRO A 1 190 ? 4.083 -0.524 4.576 1.00 87.06 190 PRO A N 1
ATOM 1592 C CA . PRO A 1 190 ? 4.421 -0.893 5.950 1.00 87.06 190 PRO A CA 1
ATOM 1593 C C . PRO A 1 190 ? 3.419 -0.410 7.009 1.00 87.06 190 PRO A C 1
ATOM 1595 O O . PRO A 1 190 ? 3.176 -1.133 7.979 1.00 87.06 190 PRO A O 1
ATOM 1598 N N . ILE A 1 191 ? 2.823 0.776 6.821 1.00 87.88 191 ILE A N 1
ATOM 1599 C CA . ILE A 1 191 ? 1.864 1.357 7.774 1.00 87.88 191 ILE A CA 1
ATOM 1600 C C . ILE A 1 191 ? 0.553 0.568 7.821 1.00 87.88 191 ILE A C 1
ATOM 1602 O O . ILE A 1 191 ? -0.087 0.467 8.867 1.00 87.88 191 ILE A O 1
ATOM 1606 N N . SER A 1 192 ? 0.182 -0.082 6.717 1.00 91.00 192 SER A N 1
ATOM 1607 C CA . SER A 1 192 ? -1.006 -0.932 6.646 1.00 91.00 192 SER A CA 1
ATOM 1608 C C . SER A 1 192 ? -0.892 -2.138 7.575 1.00 91.00 192 SER A C 1
ATOM 1610 O O . SER A 1 192 ? -1.886 -2.543 8.172 1.00 91.00 192 SER A O 1
ATOM 1612 N N . PHE A 1 193 ? 0.318 -2.660 7.812 1.00 90.81 193 PHE A N 1
ATOM 1613 C CA . PHE A 1 193 ? 0.533 -3.703 8.822 1.00 90.81 193 PHE A CA 1
ATOM 1614 C C . PHE A 1 193 ? 0.240 -3.202 10.246 1.00 90.81 193 PHE A C 1
ATOM 1616 O O . PHE A 1 193 ? -0.312 -3.960 11.046 1.00 90.81 193 PHE A O 1
ATOM 1623 N N . ASP A 1 194 ? 0.560 -1.940 10.563 1.00 90.31 194 ASP A N 1
ATOM 1624 C CA . ASP A 1 194 ? 0.246 -1.340 11.869 1.00 90.31 194 ASP A CA 1
ATOM 1625 C C . ASP A 1 194 ? -1.264 -1.224 12.076 1.00 90.31 194 ASP A C 1
ATOM 1627 O O . ASP A 1 194 ? -1.807 -1.712 13.071 1.00 90.31 194 ASP A O 1
ATOM 1631 N N . TYR A 1 195 ? -1.951 -0.629 11.100 1.00 92.88 195 TYR A N 1
ATOM 1632 C CA . TYR A 1 195 ? -3.399 -0.452 11.130 1.00 92.88 195 TYR A CA 1
ATOM 1633 C C . TYR A 1 195 ? -4.139 -1.789 11.211 1.00 92.88 195 TYR A C 1
ATOM 1635 O O . TYR A 1 195 ? -5.003 -1.944 12.073 1.00 92.88 195 TYR A O 1
ATOM 1643 N N . VAL A 1 196 ? -3.760 -2.786 10.404 1.00 93.50 196 VAL A N 1
ATOM 1644 C CA . VAL A 1 196 ? -4.382 -4.123 10.434 1.00 93.50 196 VAL A CA 1
ATOM 1645 C C . VAL A 1 196 ? -4.145 -4.828 11.765 1.00 93.50 196 VAL A C 1
ATOM 1647 O O . VAL A 1 196 ? -5.072 -5.427 12.312 1.00 93.50 196 VAL A O 1
ATOM 1650 N N . SER A 1 197 ? -2.928 -4.758 12.316 1.00 91.38 197 SER A N 1
ATOM 1651 C CA . SER A 1 197 ? -2.605 -5.401 13.598 1.00 91.38 197 SER A CA 1
ATOM 1652 C C . SER A 1 197 ? -3.461 -4.847 14.740 1.00 91.38 197 SER A C 1
ATOM 1654 O O . SER A 1 197 ? -3.940 -5.604 15.589 1.00 91.38 197 SER A O 1
ATOM 1656 N N . VAL A 1 198 ? -3.689 -3.532 14.760 1.00 92.31 198 VAL A N 1
ATOM 1657 C CA . VAL A 1 198 ? -4.527 -2.881 15.773 1.00 92.31 198 VAL A CA 1
ATOM 1658 C C . VAL A 1 198 ? -6.016 -3.119 15.509 1.00 92.31 198 VAL A C 1
ATOM 1660 O O . VAL A 1 198 ? -6.735 -3.477 16.441 1.00 92.31 198 VAL A O 1
ATOM 1663 N N . ALA A 1 199 ? -6.476 -2.972 14.265 1.00 94.06 199 ALA A N 1
ATOM 1664 C CA . ALA A 1 199 ? -7.878 -3.140 13.887 1.00 94.06 199 ALA A CA 1
ATOM 1665 C C . ALA A 1 199 ? -8.400 -4.546 14.205 1.00 94.06 199 ALA A C 1
ATOM 1667 O O . ALA A 1 199 ? -9.470 -4.681 14.797 1.00 94.06 199 ALA A O 1
ATOM 1668 N N . LYS A 1 200 ? -7.597 -5.585 13.940 1.00 92.69 200 LYS A N 1
ATOM 1669 C CA . LYS A 1 200 ? -7.933 -6.973 14.294 1.00 92.69 200 LYS A CA 1
ATOM 1670 C C . LYS A 1 200 ? -8.153 -7.177 15.787 1.00 92.69 200 LYS A C 1
ATOM 1672 O O . LYS A 1 200 ? -9.091 -7.858 16.172 1.00 92.69 200 LYS A O 1
ATOM 1677 N N . LYS A 1 201 ? -7.320 -6.572 16.639 1.00 91.56 201 LYS A N 1
ATOM 1678 C CA . LYS A 1 201 ? -7.477 -6.670 18.104 1.00 91.56 201 LYS A CA 1
ATOM 1679 C C . LYS A 1 201 ? -8.747 -5.995 18.610 1.00 91.56 201 LYS A C 1
ATOM 1681 O O . LYS A 1 201 ? -9.218 -6.326 19.691 1.00 91.56 201 LYS A O 1
ATOM 1686 N N . LEU A 1 202 ? -9.251 -5.023 17.858 1.00 93.81 202 LEU A N 1
ATOM 1687 C CA . LEU A 1 202 ? -10.463 -4.276 18.172 1.00 93.81 202 LEU A CA 1
ATOM 1688 C C . LEU A 1 202 ? -11.693 -4.814 17.422 1.00 93.81 202 LEU A C 1
ATOM 1690 O O . LEU A 1 202 ? -12.750 -4.200 17.516 1.00 93.81 202 LEU A O 1
ATOM 1694 N N . ASN A 1 203 ? -11.569 -5.939 16.703 1.00 95.62 203 ASN A N 1
ATOM 1695 C CA . ASN A 1 203 ? -12.630 -6.539 15.886 1.00 95.62 203 ASN A CA 1
ATOM 1696 C C . ASN A 1 203 ? -13.257 -5.566 14.865 1.00 95.62 203 ASN A C 1
ATOM 1698 O O . ASN A 1 203 ? -14.457 -5.609 14.606 1.00 95.62 203 ASN A O 1
ATOM 1702 N N . ILE A 1 204 ? -12.439 -4.681 14.291 1.00 96.88 204 ILE A N 1
ATOM 1703 C CA . ILE A 1 204 ? -12.848 -3.736 13.244 1.00 96.88 204 ILE A CA 1
ATOM 1704 C C . ILE A 1 204 ? -12.781 -4.442 11.885 1.00 96.88 204 ILE A C 1
ATOM 1706 O O . ILE A 1 204 ? -11.794 -5.129 11.613 1.00 96.88 204 ILE A O 1
ATOM 1710 N N . LYS A 1 205 ? -13.794 -4.248 11.028 1.00 98.00 205 LYS A N 1
ATOM 1711 C CA . LYS A 1 205 ? -13.784 -4.762 9.649 1.00 98.00 205 LYS A CA 1
ATOM 1712 C C . LYS A 1 205 ? -12.764 -4.024 8.796 1.00 98.00 205 LYS A C 1
ATOM 1714 O O . LYS A 1 205 ? -12.596 -2.813 8.940 1.00 98.00 205 LYS A O 1
ATOM 1719 N N . ILE A 1 206 ? -12.084 -4.745 7.910 1.00 98.06 206 ILE A N 1
ATOM 1720 C CA . ILE A 1 206 ? -10.965 -4.204 7.137 1.00 98.06 206 ILE A CA 1
ATOM 1721 C C . ILE A 1 206 ? -11.109 -4.560 5.662 1.00 98.06 206 ILE A C 1
ATOM 1723 O O . ILE A 1 206 ? -11.092 -5.738 5.302 1.00 98.06 206 ILE A O 1
ATOM 1727 N N . ALA A 1 207 ? -11.138 -3.538 4.815 1.00 97.25 207 ALA A N 1
ATOM 1728 C CA . ALA A 1 207 ? -10.984 -3.680 3.375 1.00 97.25 207 ALA A CA 1
ATOM 1729 C C . ALA A 1 207 ? -9.764 -2.887 2.896 1.00 97.25 207 ALA A C 1
ATOM 1731 O O . ALA A 1 207 ? -9.299 -1.960 3.569 1.00 97.25 207 ALA A O 1
ATOM 1732 N N . GLY A 1 208 ? -9.204 -3.243 1.745 1.00 94.69 208 GLY A N 1
ATOM 1733 C CA . GLY A 1 208 ? -8.059 -2.505 1.229 1.00 94.69 208 GLY A CA 1
ATOM 1734 C C . GLY A 1 208 ? -7.777 -2.723 -0.242 1.00 94.69 208 GLY A C 1
ATOM 1735 O O . GLY A 1 208 ? -7.968 -3.818 -0.761 1.00 94.69 208 GLY A O 1
ATOM 1736 N N . ASN A 1 209 ? -7.279 -1.672 -0.885 1.00 92.19 209 ASN A N 1
ATOM 1737 C CA . ASN A 1 209 ? -7.018 -1.618 -2.312 1.00 92.19 209 ASN A CA 1
ATOM 1738 C C . ASN A 1 209 ? -5.557 -1.923 -2.661 1.00 92.19 209 ASN A C 1
ATOM 1740 O O . ASN A 1 209 ? -4.617 -1.547 -1.947 1.00 92.19 209 ASN A O 1
ATOM 1744 N N . VAL A 1 210 ? -5.367 -2.560 -3.812 1.00 92.62 210 VAL A N 1
ATOM 1745 C CA . VAL A 1 210 ? -4.073 -2.614 -4.491 1.00 92.62 210 VAL A CA 1
ATOM 1746 C C . VAL A 1 210 ? -3.756 -1.228 -5.048 1.00 92.62 210 VAL A C 1
ATOM 1748 O O . VAL A 1 210 ? -4.536 -0.647 -5.800 1.00 92.62 210 VAL A O 1
ATOM 1751 N N . ARG A 1 211 ? -2.594 -0.679 -4.672 1.00 87.62 211 ARG A N 1
ATOM 1752 C CA . ARG A 1 211 ? -2.258 0.722 -4.976 1.00 87.62 211 ARG A CA 1
ATOM 1753 C C . ARG A 1 211 ? -1.904 0.987 -6.447 1.00 87.62 211 ARG A C 1
ATOM 1755 O O . ARG A 1 211 ? -2.199 2.072 -6.927 1.00 87.62 211 ARG A O 1
ATOM 1762 N N . THR A 1 212 ? -1.236 0.072 -7.152 1.00 87.94 212 THR A N 1
ATOM 1763 C CA . THR A 1 212 ? -0.917 0.231 -8.587 1.00 87.94 212 THR A CA 1
ATOM 1764 C C . THR A 1 212 ? -0.944 -1.102 -9.324 1.00 87.94 212 THR A C 1
ATOM 1766 O O . THR A 1 212 ? -0.879 -2.165 -8.707 1.00 87.94 212 THR A O 1
ATOM 1769 N N . TRP A 1 213 ? -0.983 -1.023 -10.657 1.00 87.50 213 TRP A N 1
ATOM 1770 C CA . TRP A 1 213 ? -1.034 -2.163 -11.570 1.00 87.50 213 TRP A CA 1
ATOM 1771 C C . TRP A 1 213 ? 0.114 -3.173 -11.439 1.00 87.50 213 TRP A C 1
ATOM 1773 O O . TRP A 1 213 ? -0.105 -4.348 -11.696 1.00 87.50 213 TRP A O 1
ATOM 1783 N N . ASP A 1 214 ? 1.310 -2.753 -11.018 1.00 87.62 214 ASP A N 1
ATOM 1784 C CA . ASP A 1 214 ? 2.512 -3.596 -10.951 1.00 87.62 214 ASP A CA 1
ATOM 1785 C C . ASP A 1 214 ? 2.847 -4.108 -9.539 1.00 87.62 214 ASP A C 1
ATOM 1787 O O . ASP A 1 214 ? 3.782 -4.890 -9.362 1.00 87.62 214 ASP A O 1
ATOM 1791 N N . HIS A 1 215 ? 2.133 -3.674 -8.497 1.00 90.38 215 HIS A N 1
ATOM 1792 C CA . HIS A 1 215 ? 2.589 -3.927 -7.129 1.00 90.38 215 HIS A CA 1
ATOM 1793 C C . HIS A 1 215 ? 2.510 -5.378 -6.673 1.00 90.38 215 HIS A C 1
ATOM 1795 O O . HIS A 1 215 ? 3.393 -5.803 -5.923 1.00 90.38 215 HIS A O 1
ATOM 1801 N N . LEU A 1 216 ? 1.501 -6.145 -7.088 1.00 95.50 216 LEU A N 1
ATOM 1802 C CA . LEU A 1 216 ? 1.352 -7.540 -6.651 1.00 95.50 216 LEU A CA 1
ATOM 1803 C C . LEU A 1 216 ? 2.546 -8.408 -7.088 1.00 95.50 216 LEU A C 1
ATOM 1805 O O . LEU A 1 216 ? 2.896 -9.386 -6.432 1.00 95.50 216 LEU A O 1
ATOM 1809 N N . THR A 1 217 ? 3.258 -7.991 -8.137 1.00 93.62 217 THR A N 1
ATOM 1810 C CA . THR A 1 217 ? 4.432 -8.695 -8.675 1.00 93.62 217 THR A CA 1
ATOM 1811 C C . THR A 1 217 ? 5.755 -7.948 -8.454 1.00 93.62 217 THR A C 1
ATOM 1813 O O . THR A 1 217 ? 6.806 -8.349 -8.968 1.00 93.62 217 THR A O 1
ATOM 1816 N N . LYS A 1 218 ? 5.744 -6.876 -7.648 1.00 89.75 218 LYS A N 1
ATOM 1817 C CA . LYS A 1 218 ? 6.920 -6.021 -7.398 1.00 89.75 218 LYS A CA 1
ATOM 1818 C C . LYS A 1 218 ? 7.123 -5.629 -5.934 1.00 89.75 218 LYS A C 1
ATOM 1820 O O . LYS A 1 218 ? 8.256 -5.668 -5.451 1.00 89.75 218 LYS A O 1
ATOM 1825 N N . ASN A 1 219 ? 6.069 -5.238 -5.225 1.00 89.81 219 ASN A N 1
ATOM 1826 C CA . ASN A 1 219 ? 6.150 -4.546 -3.931 1.00 89.81 219 ASN A CA 1
ATOM 1827 C C . ASN A 1 219 ? 6.042 -5.484 -2.720 1.00 89.81 219 ASN A C 1
ATOM 1829 O O . ASN A 1 219 ? 5.785 -5.039 -1.603 1.00 89.81 219 ASN A O 1
ATOM 1833 N N . GLY A 1 220 ? 6.276 -6.780 -2.929 1.00 92.56 220 GLY A N 1
ATOM 1834 C CA . GLY A 1 220 ? 6.322 -7.753 -1.849 1.00 92.56 220 GLY A CA 1
ATOM 1835 C C . GLY A 1 220 ? 4.937 -8.233 -1.414 1.00 92.56 220 GLY A C 1
ATOM 1836 O O . GLY A 1 220 ? 3.960 -8.055 -2.133 1.00 92.56 220 GLY A O 1
ATOM 1837 N N . PRO A 1 221 ? 4.829 -8.881 -0.249 1.00 94.31 221 PRO A N 1
ATOM 1838 C CA . PRO A 1 221 ? 3.583 -9.491 0.197 1.00 94.31 221 PRO A CA 1
ATOM 1839 C C . PRO A 1 221 ? 2.545 -8.448 0.641 1.00 94.31 221 PRO A C 1
ATOM 1841 O O . PRO A 1 221 ? 2.876 -7.481 1.325 1.00 94.31 221 PRO A O 1
ATOM 1844 N N . VAL A 1 222 ? 1.273 -8.695 0.316 1.00 95.75 222 VAL A N 1
ATOM 1845 C CA . VAL A 1 222 ? 0.132 -7.950 0.869 1.00 95.75 222 VAL A CA 1
ATOM 1846 C C . VAL A 1 222 ? -0.024 -8.201 2.368 1.00 95.75 222 VAL A C 1
ATOM 1848 O O . VAL A 1 222 ? 0.315 -9.275 2.879 1.00 95.75 222 VAL A O 1
ATOM 1851 N N . VAL A 1 223 ? -0.584 -7.226 3.081 1.00 92.56 223 VAL A N 1
ATOM 1852 C CA . VAL A 1 223 ? -0.952 -7.393 4.486 1.00 92.56 223 VAL A CA 1
ATOM 1853 C C . VAL A 1 223 ? -2.018 -8.499 4.619 1.00 92.56 223 VAL A C 1
ATOM 1855 O O . VAL A 1 223 ? -3.018 -8.501 3.892 1.00 92.56 223 VAL A O 1
ATOM 1858 N N . PRO A 1 224 ? -1.823 -9.492 5.505 1.00 90.69 224 PRO A N 1
ATOM 1859 C CA . PRO A 1 224 ? -2.690 -10.661 5.544 1.00 90.69 224 PRO A CA 1
ATOM 1860 C C . PRO A 1 224 ? -3.964 -10.437 6.363 1.00 90.69 224 PRO A C 1
ATOM 1862 O O . PRO A 1 224 ? -3.974 -9.747 7.385 1.00 90.69 224 PRO A O 1
ATOM 1865 N N . GLY A 1 225 ? -5.014 -11.165 5.985 1.00 89.56 225 GLY A N 1
ATOM 1866 C CA . GLY A 1 225 ? -6.261 -11.328 6.726 1.00 89.56 225 GLY A CA 1
ATOM 1867 C C . GLY A 1 225 ? -7.117 -10.070 6.807 1.00 89.56 225 GLY A C 1
ATOM 1868 O O . GLY A 1 225 ? -7.614 -9.771 7.889 1.00 89.56 225 GLY A O 1
ATOM 1869 N N . LEU A 1 226 ? -7.267 -9.364 5.692 1.00 96.81 226 LEU A N 1
ATOM 1870 C CA . LEU A 1 226 ? -8.393 -8.453 5.497 1.00 96.81 226 LEU A CA 1
ATOM 1871 C C . LEU A 1 226 ? -9.699 -9.255 5.375 1.00 96.81 226 LEU A C 1
ATOM 1873 O O . LEU A 1 226 ? -9.690 -10.473 5.114 1.00 96.81 226 LEU A O 1
ATOM 1877 N N . ASP A 1 227 ? -10.816 -8.572 5.596 1.00 98.31 227 ASP A N 1
ATOM 1878 C CA . ASP A 1 227 ? -12.140 -9.069 5.235 1.00 98.31 227 ASP A CA 1
ATOM 1879 C C . ASP A 1 227 ? -12.313 -8.998 3.712 1.00 98.31 227 ASP A C 1
ATOM 1881 O O . ASP A 1 227 ? -12.745 -9.984 3.119 1.00 98.31 227 ASP A O 1
ATOM 1885 N N . GLU A 1 228 ? -11.859 -7.905 3.085 1.00 98.19 228 GLU A N 1
ATOM 1886 C CA . GLU A 1 228 ? -11.932 -7.697 1.635 1.00 98.19 228 GLU A CA 1
ATOM 1887 C C . GLU A 1 228 ? -10.618 -7.163 1.042 1.00 98.19 228 GLU A C 1
ATOM 1889 O O . GLU A 1 228 ? -9.967 -6.273 1.592 1.00 98.19 228 GLU A O 1
ATOM 1894 N N . TYR A 1 229 ? -10.251 -7.695 -0.117 1.00 98.00 229 TYR A N 1
ATOM 1895 C CA . TYR A 1 229 ? -9.146 -7.254 -0.956 1.00 98.00 229 TYR A CA 1
ATOM 1896 C C . TYR A 1 229 ? -9.713 -6.699 -2.252 1.00 98.00 229 TYR A C 1
ATOM 1898 O O . TYR A 1 229 ? -10.369 -7.409 -3.011 1.00 98.00 229 TYR A O 1
ATOM 1906 N N . TRP A 1 230 ? -9.452 -5.430 -2.505 1.00 96.06 230 TRP A N 1
ATOM 1907 C CA . TRP A 1 230 ? -9.952 -4.708 -3.658 1.00 96.06 230 TRP A CA 1
ATOM 1908 C C . TRP A 1 230 ? -8.872 -4.625 -4.732 1.00 96.06 230 TRP A C 1
ATOM 1910 O O . TRP A 1 230 ? -7.717 -4.291 -4.451 1.00 96.06 230 TRP A O 1
ATOM 1920 N N . VAL A 1 231 ? -9.246 -4.972 -5.960 1.00 96.06 231 VAL A N 1
ATOM 1921 C CA . VAL A 1 231 ? -8.361 -5.012 -7.125 1.00 96.06 231 VAL A CA 1
ATOM 1922 C C . VAL A 1 231 ? -8.973 -4.285 -8.311 1.00 96.06 231 VAL A C 1
ATOM 1924 O O . VAL A 1 231 ? -10.184 -4.079 -8.386 1.00 96.06 231 VAL A O 1
ATOM 1927 N N . TRP A 1 232 ? -8.127 -3.923 -9.271 1.00 93.88 232 TRP A N 1
ATOM 1928 C CA . TRP A 1 232 ? -8.552 -3.128 -10.417 1.00 93.88 232 TRP A CA 1
ATOM 1929 C C . TRP A 1 232 ? -9.191 -3.965 -11.517 1.00 93.88 232 TRP A C 1
ATOM 1931 O O . TRP A 1 232 ? -10.026 -3.460 -12.258 1.00 93.88 232 TRP A O 1
ATOM 1941 N N . ASN A 1 233 ? -8.752 -5.215 -11.673 1.00 94.88 233 ASN A N 1
ATOM 1942 C CA . ASN A 1 233 ? -9.108 -6.053 -12.812 1.00 94.88 233 ASN A CA 1
ATOM 1943 C C . ASN A 1 233 ? -8.884 -7.559 -12.520 1.00 94.88 233 ASN A C 1
ATOM 1945 O O . ASN A 1 233 ? -8.247 -7.904 -11.514 1.00 94.88 233 ASN A O 1
ATOM 1949 N N . PRO A 1 234 ? -9.334 -8.454 -13.423 1.00 97.06 234 PRO A N 1
ATOM 1950 C CA . PRO A 1 234 ? -9.177 -9.908 -13.275 1.00 97.06 234 PRO A CA 1
ATOM 1951 C C . PRO A 1 234 ? -7.749 -10.434 -13.234 1.00 97.06 234 PRO A C 1
ATOM 1953 O O . PRO A 1 234 ? -7.492 -11.479 -12.625 1.00 97.06 234 PRO A O 1
ATOM 1956 N N . ILE A 1 235 ? -6.800 -9.708 -13.828 1.00 96.94 235 ILE A N 1
ATOM 1957 C CA . ILE A 1 235 ? -5.384 -10.080 -13.769 1.00 96.94 235 ILE A CA 1
ATOM 1958 C C . ILE A 1 235 ? -4.913 -9.979 -12.316 1.00 96.94 235 ILE A C 1
ATOM 1960 O O . ILE A 1 235 ? -4.416 -10.957 -11.762 1.00 96.94 235 ILE A O 1
ATOM 1964 N N . MET A 1 236 ? -5.179 -8.854 -11.652 1.00 97.06 236 MET A N 1
ATOM 1965 C CA . MET A 1 236 ? -4.834 -8.674 -10.240 1.00 97.06 236 MET A CA 1
ATOM 1966 C C . MET A 1 236 ? -5.558 -9.648 -9.306 1.00 97.06 236 MET A C 1
ATOM 1968 O O . MET A 1 236 ? -4.970 -10.091 -8.317 1.00 97.06 236 MET A O 1
ATOM 1972 N N . ARG A 1 237 ? -6.823 -9.996 -9.594 1.00 97.75 237 ARG A N 1
ATOM 1973 C CA . ARG A 1 237 ? -7.532 -11.049 -8.842 1.00 97.75 237 ARG A CA 1
ATOM 1974 C C . ARG A 1 237 ? -6.718 -12.341 -8.878 1.00 97.75 237 ARG A C 1
ATOM 1976 O O . ARG A 1 237 ? -6.407 -12.908 -7.833 1.00 97.75 237 ARG A O 1
ATOM 1983 N N . THR A 1 238 ? -6.315 -12.752 -10.075 1.00 97.75 238 THR A N 1
ATOM 1984 C CA . THR A 1 238 ? -5.511 -13.959 -10.294 1.00 97.75 238 THR A CA 1
ATOM 1985 C C . THR A 1 238 ? -4.154 -13.872 -9.584 1.00 97.75 238 THR A C 1
ATOM 1987 O O . THR A 1 238 ? -3.724 -14.830 -8.941 1.00 97.75 238 THR A O 1
ATOM 1990 N N . GLU A 1 239 ? -3.487 -12.717 -9.622 1.00 97.44 239 GLU A N 1
ATOM 1991 C CA . GLU A 1 239 ? -2.214 -12.493 -8.924 1.00 97.44 239 GLU A CA 1
ATOM 1992 C C . GLU A 1 239 ? -2.349 -12.608 -7.393 1.00 97.44 239 GLU A C 1
ATOM 1994 O O . GLU A 1 239 ? -1.507 -13.245 -6.747 1.00 97.44 239 GLU A O 1
ATOM 1999 N N . LEU A 1 240 ? -3.417 -12.059 -6.798 1.00 97.69 240 LEU A N 1
ATOM 2000 C CA . LEU A 1 240 ? -3.714 -12.208 -5.366 1.00 97.69 240 LEU A CA 1
ATOM 2001 C C . LEU A 1 240 ? -3.938 -13.671 -4.965 1.00 97.69 240 LEU A C 1
ATOM 2003 O O . LEU A 1 240 ? -3.436 -14.120 -3.929 1.00 97.69 240 LEU A O 1
ATOM 2007 N N . GLU A 1 241 ? -4.663 -14.432 -5.777 1.00 97.12 241 GLU A N 1
ATOM 2008 C CA . GLU A 1 241 ? -4.908 -15.851 -5.518 1.00 97.12 241 GLU A CA 1
ATOM 2009 C C . GLU A 1 241 ? -3.614 -16.668 -5.620 1.00 97.12 241 GLU A C 1
ATOM 2011 O O . GLU A 1 241 ? -3.248 -17.410 -4.700 1.00 97.12 241 GLU A O 1
ATOM 2016 N N . ILE A 1 242 ? -2.885 -16.517 -6.727 1.00 96.94 242 ILE A N 1
ATOM 2017 C CA . ILE A 1 242 ? -1.732 -17.362 -7.047 1.00 96.94 242 ILE A CA 1
ATOM 2018 C C . ILE A 1 242 ? -0.532 -17.005 -6.176 1.00 96.94 242 ILE A C 1
ATOM 2020 O O . ILE A 1 242 ? 0.054 -17.903 -5.559 1.00 96.94 242 ILE A O 1
ATOM 2024 N N . PHE A 1 243 ? -0.153 -15.730 -6.105 1.00 96.69 243 PHE A N 1
ATOM 2025 C CA . PHE A 1 243 ? 1.095 -15.315 -5.461 1.00 96.69 243 PHE A CA 1
ATOM 2026 C C . PHE A 1 243 ? 0.905 -14.968 -3.987 1.00 96.69 243 PHE A C 1
ATOM 2028 O O . PHE A 1 243 ? 1.779 -15.270 -3.171 1.00 96.69 243 PHE A O 1
ATOM 2035 N N . HIS A 1 244 ? -0.244 -14.395 -3.622 1.00 96.06 244 HIS A N 1
ATOM 2036 C CA . HIS A 1 244 ? -0.520 -13.958 -2.249 1.00 96.06 244 HIS A CA 1
ATOM 2037 C C . HIS A 1 244 ? -1.388 -14.928 -1.441 1.00 96.06 244 HIS A C 1
ATOM 2039 O O . HIS A 1 244 ? -1.506 -14.753 -0.228 1.00 96.06 244 HIS A O 1
ATOM 2045 N N . LYS A 1 245 ? -1.931 -15.978 -2.075 1.00 95.94 245 LYS A N 1
ATOM 2046 C CA . LYS A 1 245 ? -2.752 -17.021 -1.432 1.00 95.94 245 LYS A CA 1
ATOM 2047 C C . LYS A 1 245 ? -3.982 -16.454 -0.714 1.00 95.94 245 LYS A C 1
ATOM 2049 O O . LYS A 1 245 ? -4.376 -16.957 0.338 1.00 95.94 245 LYS A O 1
ATOM 2054 N N . VAL A 1 246 ? -4.575 -15.400 -1.272 1.00 97.19 246 VAL A N 1
ATOM 2055 C CA . VAL A 1 246 ? -5.831 -14.820 -0.781 1.00 97.19 246 VAL A CA 1
ATOM 2056 C C . VAL A 1 246 ? -7.009 -15.658 -1.287 1.00 97.19 246 VAL A C 1
ATOM 2058 O O . VAL A 1 246 ? -7.035 -16.071 -2.443 1.00 97.19 246 VAL A O 1
ATOM 2061 N N . SER A 1 247 ? -7.985 -15.928 -0.418 1.00 97.38 247 SER A N 1
ATOM 2062 C CA . SER A 1 247 ? -9.197 -16.668 -0.783 1.00 97.38 247 SER A CA 1
ATOM 2063 C C . SER A 1 247 ? -10.064 -15.876 -1.766 1.00 97.38 247 SER A C 1
ATOM 2065 O O . SER A 1 247 ? -10.343 -14.703 -1.526 1.00 97.38 247 SER A O 1
ATOM 2067 N N . LYS A 1 248 ? -10.557 -16.540 -2.822 1.00 96.94 248 LYS A N 1
ATOM 2068 C CA . LYS A 1 248 ? -11.371 -15.933 -3.896 1.00 96.94 248 LYS A CA 1
ATOM 2069 C C . LYS A 1 248 ? -12.556 -15.114 -3.386 1.00 96.94 248 LYS A C 1
ATOM 2071 O O . LYS A 1 248 ? -12.801 -14.013 -3.855 1.00 96.94 248 LYS A O 1
ATOM 2076 N N . ASN A 1 249 ? -13.256 -15.636 -2.378 1.00 97.62 249 ASN A N 1
ATOM 2077 C CA . ASN A 1 249 ? -14.432 -15.008 -1.772 1.00 97.62 249 ASN A CA 1
ATOM 2078 C C . ASN A 1 249 ? -14.139 -13.697 -1.023 1.00 97.62 249 ASN A C 1
ATOM 2080 O O . ASN A 1 249 ? -15.066 -13.051 -0.550 1.00 97.62 249 ASN A O 1
ATOM 2084 N N . LYS A 1 250 ? -12.863 -13.328 -0.880 1.00 98.06 250 LYS A N 1
ATOM 2085 C CA . LYS A 1 250 ? -12.430 -12.060 -0.297 1.00 98.06 250 LYS A CA 1
ATOM 2086 C C . LYS A 1 250 ? -11.931 -11.066 -1.341 1.00 98.06 250 LYS A C 1
ATOM 2088 O O . LYS A 1 250 ? -11.514 -9.985 -0.947 1.00 98.06 250 LYS A O 1
ATOM 2093 N N . ILE A 1 251 ? -11.897 -11.419 -2.627 1.00 98.25 251 ILE A N 1
ATOM 2094 C CA . ILE A 1 251 ? -11.299 -10.586 -3.676 1.00 98.25 251 ILE A CA 1
ATOM 2095 C C . ILE A 1 251 ? -12.399 -9.954 -4.526 1.00 98.25 251 ILE A C 1
ATOM 2097 O O . ILE A 1 251 ? -13.157 -10.651 -5.201 1.00 98.25 251 ILE A O 1
ATOM 2101 N N . PHE A 1 252 ? -12.429 -8.627 -4.547 1.00 97.81 252 PHE A N 1
ATOM 2102 C CA . PHE A 1 252 ? -13.442 -7.834 -5.233 1.00 97.81 252 PHE A CA 1
ATOM 2103 C C . PHE A 1 252 ? -12.793 -6.946 -6.292 1.00 97.81 252 PHE A C 1
ATOM 2105 O O . PHE A 1 252 ? -11.815 -6.250 -6.026 1.00 97.81 252 PHE A O 1
ATOM 2112 N N . GLU A 1 253 ? -13.343 -6.975 -7.503 1.00 96.06 253 GLU A N 1
ATOM 2113 C CA . GLU A 1 253 ? -12.935 -6.088 -8.591 1.00 96.06 253 GLU A CA 1
ATOM 2114 C C . GLU A 1 253 ? -13.723 -4.793 -8.487 1.00 96.06 253 GLU A C 1
ATOM 2116 O O . GLU A 1 253 ? -14.920 -4.774 -8.758 1.00 96.06 253 GLU A O 1
ATOM 2121 N N . VAL A 1 254 ? -13.052 -3.726 -8.066 1.00 91.19 254 VAL A N 1
ATOM 2122 C CA . VAL A 1 254 ? -13.673 -2.412 -7.830 1.00 91.19 254 VAL A CA 1
ATOM 2123 C C . VAL A 1 254 ? -13.103 -1.326 -8.742 1.00 91.19 254 VAL A C 1
ATOM 2125 O O . VAL A 1 254 ? -13.452 -0.158 -8.608 1.00 91.19 254 VAL A O 1
ATOM 2128 N N . GLY A 1 255 ? -12.201 -1.693 -9.654 1.00 89.44 255 GLY A N 1
ATOM 2129 C CA . GLY A 1 255 ? -11.495 -0.735 -10.495 1.00 89.44 255 GLY A CA 1
ATOM 2130 C C . GLY A 1 255 ? -10.409 0.027 -9.733 1.00 89.44 255 GLY A C 1
ATOM 2131 O O . GLY A 1 255 ? -9.888 -0.422 -8.710 1.00 89.44 255 GLY A O 1
ATOM 2132 N N . SER A 1 256 ? -10.021 1.176 -10.276 1.00 86.12 256 SER A N 1
ATOM 2133 C CA . SER A 1 256 ? -8.923 1.991 -9.764 1.00 86.12 256 SER A CA 1
ATOM 2134 C C . SER A 1 256 ? -9.398 3.427 -9.566 1.00 86.12 256 SER A C 1
ATOM 2136 O O . SER A 1 256 ? -9.317 4.221 -10.504 1.00 86.12 256 SER A O 1
ATOM 2138 N N . PRO A 1 257 ? -9.835 3.798 -8.348 1.00 76.88 257 PRO A N 1
ATOM 2139 C CA . PRO A 1 257 ? -10.464 5.101 -8.134 1.00 76.88 257 PRO A CA 1
ATOM 2140 C C . PRO A 1 257 ? -9.550 6.295 -8.449 1.00 76.88 257 PRO A C 1
ATOM 2142 O O . PRO A 1 257 ? -10.002 7.392 -8.752 1.00 76.88 257 PRO A O 1
ATOM 2145 N N . GLN A 1 258 ? -8.229 6.084 -8.438 1.00 76.69 258 GLN A N 1
ATOM 2146 C CA . GLN A 1 258 ? -7.247 7.095 -8.841 1.00 76.69 258 GLN A CA 1
ATOM 2147 C C . GLN A 1 258 ? -7.306 7.476 -10.332 1.00 76.69 258 GLN A C 1
ATOM 2149 O O . GLN A 1 258 ? -6.660 8.451 -10.716 1.00 76.69 258 GLN A O 1
ATOM 2154 N N . PHE A 1 259 ? -8.003 6.709 -11.176 1.00 79.81 259 PHE A N 1
ATOM 2155 C CA . PHE A 1 259 ? -8.190 7.029 -12.590 1.00 79.81 259 PHE A CA 1
ATOM 2156 C C . PHE A 1 259 ? -9.589 7.549 -12.915 1.00 79.81 259 PHE A C 1
ATOM 2158 O O . PHE A 1 259 ? -9.763 8.090 -14.002 1.00 79.81 259 PHE A O 1
ATOM 2165 N N . ASP A 1 260 ? -10.544 7.480 -11.984 1.00 77.69 260 ASP A N 1
ATOM 2166 C CA . ASP A 1 260 ? -11.919 7.952 -12.199 1.00 77.69 260 ASP A CA 1
ATOM 2167 C C . ASP A 1 260 ? -11.955 9.427 -12.619 1.00 77.69 260 ASP A C 1
ATOM 2169 O O . ASP A 1 260 ? -12.775 9.818 -13.443 1.00 77.69 260 ASP A O 1
ATOM 2173 N N . TYR A 1 261 ? -11.004 10.233 -12.134 1.00 71.94 261 TYR A N 1
ATOM 2174 C CA . TYR A 1 261 ? -10.836 11.626 -12.557 1.00 71.94 261 TYR A CA 1
ATOM 2175 C C . TYR A 1 261 ? -10.704 11.794 -14.081 1.00 71.94 261 TYR A C 1
ATOM 2177 O O . TYR A 1 261 ? -11.225 12.757 -14.628 1.00 71.94 261 TYR A O 1
ATOM 2185 N N . TYR A 1 262 ? -10.043 10.865 -14.779 1.00 74.06 262 TYR A N 1
ATOM 2186 C CA . TYR A 1 262 ? -9.869 10.947 -16.235 1.00 74.06 262 TYR A CA 1
ATOM 2187 C C . TYR A 1 262 ? -11.127 10.557 -17.017 1.00 74.06 262 TYR A C 1
ATOM 2189 O O . TYR A 1 262 ? -11.228 10.875 -18.197 1.00 74.06 262 TYR A O 1
ATOM 2197 N N . PHE A 1 263 ? -12.067 9.856 -16.381 1.00 71.50 263 PHE A N 1
ATOM 2198 C CA . PHE A 1 263 ? -13.327 9.443 -17.002 1.00 71.50 263 PHE A CA 1
ATOM 2199 C C . PHE A 1 263 ? -14.464 10.414 -16.695 1.00 71.50 263 PHE A C 1
ATOM 2201 O O . PHE A 1 263 ? -15.386 10.571 -17.493 1.00 71.50 263 PHE A O 1
ATOM 2208 N N . PHE A 1 264 ? -14.393 11.096 -15.556 1.00 64.44 264 PHE A N 1
ATOM 2209 C CA . PHE A 1 264 ? -15.325 12.153 -15.212 1.00 64.44 264 PHE A CA 1
ATOM 2210 C C . PHE A 1 264 ? -14.829 13.486 -15.762 1.00 64.44 264 PHE A C 1
ATOM 2212 O O . PHE A 1 264 ? -14.109 14.235 -15.104 1.00 64.44 264 PHE A O 1
ATOM 2219 N N . ASN A 1 265 ? -15.276 13.797 -16.978 1.00 54.06 265 ASN A N 1
ATOM 2220 C CA . ASN A 1 265 ? -15.197 15.136 -17.549 1.00 54.06 265 ASN A CA 1
ATOM 2221 C C . ASN A 1 265 ? -15.956 16.132 -16.654 1.00 54.06 265 ASN A C 1
ATOM 2223 O O . ASN A 1 265 ? -17.132 16.412 -16.868 1.00 54.06 265 ASN A O 1
ATOM 2227 N N . LYS A 1 266 ? -15.281 16.697 -15.650 1.00 51.88 266 LYS A N 1
ATOM 2228 C CA . LYS A 1 266 ? -15.708 17.964 -15.036 1.00 51.88 266 LYS A CA 1
ATOM 2229 C C . LYS A 1 266 ? -15.332 19.167 -15.887 1.00 51.88 266 LYS A C 1
ATOM 2231 O O . LYS A 1 266 ? -15.881 20.248 -15.693 1.00 51.88 266 LYS A O 1
ATOM 2236 N N . THR A 1 267 ? -14.428 18.993 -16.844 1.00 52.28 267 THR A N 1
ATOM 2237 C CA . THR A 1 267 ? -14.060 20.038 -17.790 1.00 52.28 267 THR A CA 1
ATOM 2238 C C . THR A 1 267 ? -15.155 20.175 -18.848 1.00 52.28 267 THR A C 1
ATOM 2240 O O . THR A 1 267 ? -14.999 19.773 -19.994 1.00 52.28 267 THR A O 1
ATOM 2243 N N . ASN A 1 268 ? -16.268 20.802 -18.463 1.00 49.84 268 ASN A N 1
ATOM 2244 C CA . ASN A 1 268 ? -17.017 21.641 -19.401 1.00 49.84 268 ASN A CA 1
ATOM 2245 C C . ASN A 1 268 ? -16.184 22.869 -19.826 1.00 49.84 268 ASN A C 1
ATOM 2247 O O . ASN A 1 268 ? -16.597 23.626 -20.703 1.00 49.84 268 ASN A O 1
ATOM 2251 N N . GLU A 1 269 ? -15.004 23.071 -19.229 1.00 53.69 269 GLU A N 1
ATOM 2252 C CA . GLU A 1 269 ? -14.014 24.020 -19.712 1.00 53.69 269 GLU A CA 1
ATOM 2253 C C . GLU A 1 269 ? -13.454 23.564 -21.057 1.00 53.69 269 GLU A C 1
ATOM 2255 O O . GLU A 1 269 ? -12.571 22.713 -21.155 1.00 53.69 269 GLU A O 1
ATOM 2260 N N . LYS A 1 270 ? -13.984 24.186 -22.111 1.00 57.25 270 LYS A N 1
ATOM 2261 C CA . LYS A 1 270 ? -13.512 24.052 -23.492 1.00 57.25 270 LYS A CA 1
ATOM 2262 C C . LYS A 1 270 ? -12.047 24.474 -23.667 1.00 57.25 270 LYS A C 1
ATOM 2264 O O . LYS A 1 270 ? -11.478 24.194 -24.717 1.00 57.25 270 LYS A O 1
ATOM 2269 N N . ASN A 1 271 ? -11.446 25.134 -22.671 1.00 68.00 271 ASN A N 1
ATOM 2270 C CA . ASN A 1 271 ? -10.094 25.665 -22.745 1.00 68.00 271 ASN A CA 1
ATOM 2271 C C . ASN A 1 271 ? -9.217 25.233 -21.555 1.00 68.00 271 ASN A C 1
ATOM 2273 O O . ASN A 1 271 ? -9.112 25.922 -20.545 1.00 68.00 271 ASN A O 1
ATOM 2277 N N . LEU A 1 272 ? -8.531 24.095 -21.704 1.00 70.00 272 LEU A N 1
ATOM 2278 C CA . LEU A 1 272 ? -7.557 23.599 -20.721 1.00 70.00 272 LEU A CA 1
ATOM 2279 C C . LEU A 1 272 ? -6.389 24.577 -20.486 1.00 70.00 272 LEU A C 1
ATOM 2281 O O . LEU A 1 272 ? -5.744 24.515 -19.441 1.00 70.00 272 LEU A O 1
ATOM 2285 N N . THR A 1 273 ? -6.103 25.465 -21.444 1.00 71.69 273 THR A N 1
ATOM 2286 C CA . THR A 1 273 ? -5.056 26.487 -21.326 1.00 71.69 273 THR A CA 1
ATOM 2287 C C . THR A 1 273 ? -5.389 27.484 -20.218 1.00 71.69 273 THR A C 1
ATOM 2289 O O . THR A 1 273 ? -4.531 27.759 -19.379 1.00 71.69 273 THR A O 1
ATOM 2292 N N . ASP A 1 274 ? -6.647 27.928 -20.154 1.00 71.25 274 ASP A N 1
ATOM 2293 C CA . ASP A 1 274 ? -7.132 28.839 -19.113 1.00 71.25 274 ASP A CA 1
ATOM 2294 C C . ASP A 1 274 ? -7.196 28.123 -17.758 1.00 71.25 274 ASP A C 1
ATOM 2296 O O . ASP A 1 274 ? -6.690 28.640 -16.762 1.00 71.25 274 ASP A O 1
ATOM 2300 N N . TYR A 1 275 ? -7.714 26.888 -17.741 1.00 66.69 275 TYR A N 1
ATOM 2301 C CA . TYR A 1 275 ? -7.822 26.069 -16.530 1.00 66.69 275 TYR A CA 1
ATOM 2302 C C . TYR A 1 275 ? -6.479 25.884 -15.811 1.00 66.69 275 TYR A C 1
ATOM 2304 O O . TYR A 1 275 ? -6.363 26.072 -14.599 1.00 66.69 275 TYR A O 1
ATOM 2312 N N . PHE A 1 276 ? -5.441 25.491 -16.558 1.00 72.06 276 PHE A N 1
ATOM 2313 C CA . PHE A 1 276 ? -4.105 25.275 -16.001 1.00 72.06 276 PHE A CA 1
ATOM 2314 C C . PHE A 1 276 ? -3.275 26.560 -15.917 1.00 72.06 276 PHE A C 1
ATOM 2316 O O . PHE A 1 276 ? -2.142 26.502 -15.433 1.00 72.06 276 PHE A O 1
ATOM 2323 N N . ASN A 1 277 ? -3.818 27.698 -16.367 1.00 76.00 277 ASN A N 1
ATOM 2324 C CA . ASN A 1 277 ? -3.111 28.970 -16.499 1.00 76.00 277 ASN A CA 1
ATOM 2325 C C . ASN A 1 277 ? -1.748 28.795 -17.198 1.00 76.00 277 ASN A C 1
ATOM 2327 O O . ASN A 1 277 ? -0.711 29.279 -16.734 1.00 76.00 277 ASN A O 1
ATOM 2331 N N . ILE A 1 278 ? -1.741 28.019 -18.284 1.00 78.44 278 ILE A N 1
ATOM 2332 C CA . ILE A 1 278 ? -0.556 27.784 -19.113 1.00 78.44 278 ILE A CA 1
ATOM 2333 C C . ILE A 1 278 ? -0.613 28.692 -20.334 1.00 78.44 278 ILE A C 1
ATOM 2335 O O . ILE A 1 278 ? -1.682 29.101 -20.772 1.00 78.44 278 ILE A O 1
ATOM 2339 N N . LYS A 1 279 ? 0.541 29.023 -20.910 1.00 78.44 279 LYS A N 1
ATOM 2340 C CA . LYS A 1 279 ? 0.561 29.763 -22.172 1.00 78.44 279 LYS A CA 1
ATOM 2341 C C . LYS A 1 279 ? 0.035 28.882 -23.297 1.00 78.44 279 LYS A C 1
ATOM 2343 O O . LYS A 1 279 ? 0.180 27.660 -23.269 1.00 78.44 279 LYS A O 1
A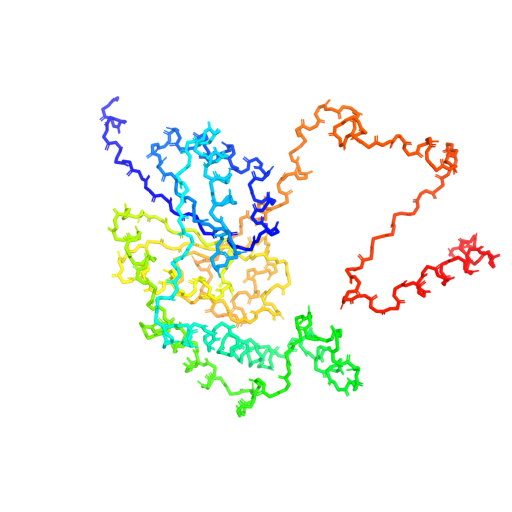TOM 2348 N N . ASN A 1 280 ? -0.577 29.513 -24.295 1.00 75.00 280 ASN A N 1
ATOM 2349 C CA . ASN A 1 280 ? -1.051 28.795 -25.467 1.00 75.00 280 ASN A CA 1
ATOM 2350 C C . ASN A 1 280 ? 0.154 28.143 -26.172 1.00 75.00 280 ASN A C 1
ATOM 2352 O O . ASN A 1 280 ? 1.064 28.874 -26.578 1.00 75.00 280 ASN A O 1
ATOM 2356 N N . PRO A 1 281 ? 0.169 26.813 -26.368 1.00 74.12 281 PRO A N 1
ATOM 2357 C CA . PRO A 1 281 ? 1.274 26.132 -27.031 1.00 74.12 281 PRO A CA 1
ATOM 2358 C C . PRO A 1 281 ? 1.601 26.709 -28.414 1.00 74.12 281 PRO A C 1
ATOM 2360 O O . PRO A 1 281 ? 2.773 26.787 -28.753 1.00 74.12 281 PRO A O 1
ATOM 2363 N N . LYS A 1 282 ? 0.610 27.202 -29.176 1.00 72.81 282 LYS A N 1
ATOM 2364 C CA . LYS A 1 282 ? 0.842 27.857 -30.481 1.00 72.81 282 LYS A CA 1
ATOM 2365 C C . LYS A 1 282 ? 1.655 29.157 -30.380 1.00 72.81 282 LYS A C 1
ATOM 2367 O O . LYS A 1 282 ? 2.233 29.593 -31.364 1.00 72.81 282 LYS A O 1
ATOM 2372 N N . SER A 1 283 ? 1.670 29.796 -29.207 1.00 75.00 283 SER A N 1
ATOM 2373 C CA . SER A 1 283 ? 2.458 31.010 -28.950 1.00 75.00 283 SER A CA 1
ATOM 2374 C C . SER A 1 283 ? 3.868 30.727 -28.425 1.00 75.00 283 SER A C 1
ATOM 2376 O O . SER A 1 283 ? 4.728 31.598 -28.511 1.00 75.00 283 SER A O 1
ATOM 2378 N N . GLU A 1 284 ? 4.114 29.530 -27.879 1.00 76.94 284 GLU A N 1
ATOM 2379 C CA . GLU A 1 284 ? 5.430 29.134 -27.350 1.00 76.94 284 GLU A CA 1
ATOM 2380 C C . GLU A 1 284 ? 6.210 28.223 -28.296 1.00 76.94 284 GLU A C 1
ATOM 2382 O O . GLU A 1 284 ? 7.439 28.257 -28.322 1.00 76.94 284 GLU A O 1
ATOM 2387 N N . PHE A 1 285 ? 5.506 27.409 -29.073 1.00 76.56 285 PHE A N 1
ATOM 2388 C CA . PHE A 1 285 ? 6.074 26.464 -30.017 1.00 76.56 285 PHE A CA 1
ATOM 2389 C C . PHE A 1 285 ? 5.673 26.875 -31.434 1.00 76.56 285 PHE A C 1
ATOM 2391 O O . PHE A 1 285 ? 4.538 27.290 -31.665 1.00 76.56 285 PHE A O 1
ATOM 2398 N N . PHE A 1 286 ? 6.588 26.723 -32.394 1.00 69.56 286 PHE A N 1
ATOM 2399 C CA . PHE A 1 286 ? 6.307 26.904 -33.821 1.00 69.56 286 PHE A CA 1
ATOM 2400 C C . PHE A 1 286 ? 5.453 25.734 -34.335 1.00 69.56 286 PHE A C 1
ATOM 2402 O O . PHE A 1 286 ? 5.955 24.836 -35.003 1.00 69.56 286 PHE A O 1
ATOM 2409 N N . LEU A 1 287 ? 4.182 25.708 -33.934 1.00 75.56 287 LEU A N 1
ATOM 2410 C CA . LEU A 1 287 ? 3.194 24.708 -34.327 1.00 75.56 287 LEU A CA 1
ATOM 2411 C C . LEU A 1 287 ? 2.273 25.326 -35.381 1.00 75.56 287 LEU A C 1
ATOM 2413 O O . LEU A 1 287 ? 1.449 26.185 -35.059 1.00 75.56 287 LEU A O 1
ATOM 2417 N N . ASP A 1 288 ? 2.415 24.895 -36.628 1.00 72.75 288 ASP A N 1
ATOM 2418 C CA . ASP A 1 288 ? 1.426 25.115 -37.685 1.00 72.75 288 ASP A CA 1
ATOM 2419 C C . ASP A 1 288 ? 0.307 24.057 -37.614 1.00 72.75 288 ASP A C 1
ATOM 2421 O O . ASP A 1 288 ? 0.407 23.070 -36.883 1.00 72.75 288 ASP A O 1
ATOM 2425 N N . ASP A 1 289 ? -0.799 24.268 -38.334 1.00 73.69 289 ASP A N 1
ATOM 2426 C CA . ASP A 1 289 ? -1.937 23.332 -38.304 1.00 73.69 289 ASP A CA 1
ATOM 2427 C C . ASP A 1 289 ? -1.586 21.949 -38.901 1.00 73.69 289 ASP A C 1
ATOM 2429 O O . ASP A 1 289 ? -2.248 20.958 -38.590 1.00 73.69 289 ASP A O 1
ATOM 2433 N N . ASP A 1 290 ? -0.496 21.865 -39.672 1.00 76.56 290 ASP A N 1
ATOM 2434 C CA . ASP A 1 290 ? 0.053 20.627 -40.237 1.00 76.56 290 ASP A CA 1
ATOM 2435 C C . ASP A 1 290 ? 1.102 19.947 -39.330 1.00 76.56 290 ASP A C 1
ATOM 2437 O O . ASP A 1 290 ? 1.585 18.844 -39.629 1.00 76.56 290 ASP A O 1
ATOM 2441 N N . SER A 1 291 ? 1.453 20.563 -38.195 1.00 74.25 291 SER A N 1
ATOM 2442 C CA . SER A 1 291 ? 2.455 20.039 -37.269 1.00 74.25 29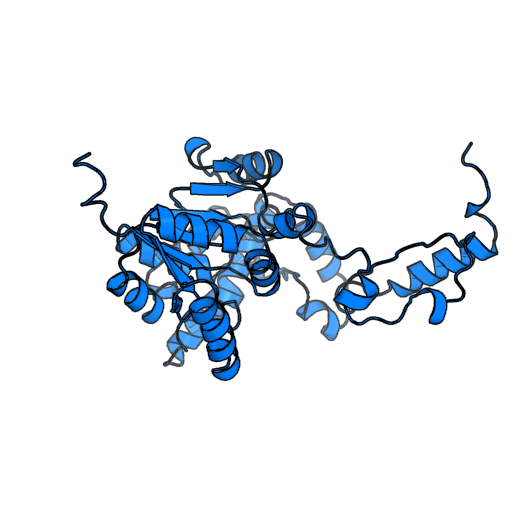1 SER A CA 1
ATOM 2443 C C . SER A 1 291 ? 2.013 18.717 -36.653 1.00 74.25 291 SER A C 1
ATOM 2445 O O . SER A 1 291 ? 1.019 18.614 -35.931 1.00 74.25 291 SER A O 1
ATOM 2447 N N . LYS A 1 292 ? 2.830 17.680 -36.846 1.00 71.44 292 LYS A N 1
ATOM 2448 C CA . LYS A 1 292 ? 2.656 16.395 -36.164 1.00 71.44 292 LYS A CA 1
ATOM 2449 C C . LYS A 1 292 ? 3.291 16.456 -34.780 1.00 71.44 292 LYS A C 1
ATOM 2451 O O . LYS A 1 292 ? 4.513 16.426 -34.645 1.00 71.44 292 LYS A O 1
ATOM 2456 N N . LEU A 1 293 ? 2.459 16.499 -33.742 1.00 72.75 293 LEU A N 1
ATOM 2457 C CA . LEU A 1 293 ? 2.927 16.498 -32.360 1.00 72.75 293 LEU A CA 1
ATOM 2458 C C . LEU A 1 293 ? 3.284 15.078 -31.896 1.00 72.75 293 LEU A C 1
ATOM 2460 O O . LEU A 1 293 ? 2.437 14.184 -31.883 1.00 72.75 293 LEU A O 1
ATOM 2464 N N . ILE A 1 294 ? 4.523 14.888 -31.443 1.00 73.38 294 ILE A N 1
ATOM 2465 C CA . ILE A 1 294 ? 4.945 13.683 -30.720 1.00 73.38 294 ILE A CA 1
ATOM 2466 C C . ILE A 1 294 ? 5.069 14.044 -29.243 1.00 73.38 294 ILE A C 1
ATOM 2468 O O . ILE A 1 294 ? 5.968 14.783 -28.845 1.00 73.38 294 ILE A O 1
ATOM 2472 N N . PHE A 1 295 ? 4.177 13.506 -28.413 1.00 74.19 295 PHE A N 1
ATOM 2473 C CA . PHE A 1 295 ? 4.323 13.603 -26.966 1.00 74.19 295 PHE A CA 1
ATOM 2474 C C . PHE A 1 295 ? 5.309 12.542 -26.472 1.00 74.19 295 PHE A C 1
ATOM 2476 O O . PHE A 1 295 ? 5.060 11.342 -26.600 1.00 74.19 295 PHE A O 1
ATOM 2483 N N . PHE A 1 296 ? 6.416 12.986 -25.880 1.00 73.44 296 PHE A N 1
ATOM 2484 C CA . PHE A 1 296 ? 7.425 12.109 -25.299 1.00 73.44 296 PHE A CA 1
ATOM 2485 C C . PHE A 1 296 ? 7.583 12.408 -23.807 1.00 73.44 296 PHE A C 1
ATOM 2487 O O . PHE A 1 296 ? 8.184 13.407 -23.416 1.00 73.44 296 PHE A O 1
ATOM 2494 N N . ALA A 1 297 ? 7.020 11.539 -22.966 1.00 75.06 297 ALA A N 1
ATOM 2495 C CA . ALA A 1 297 ? 7.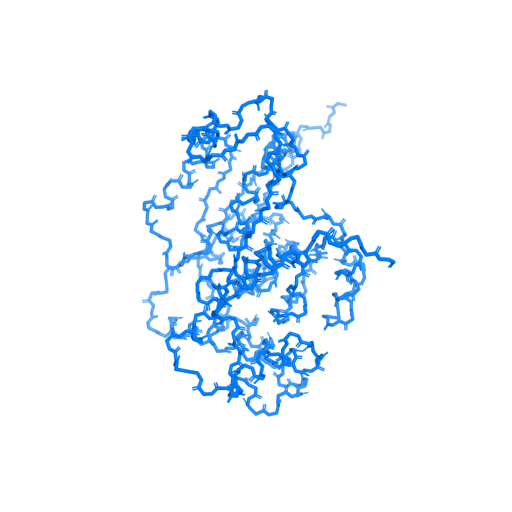170 11.607 -21.517 1.00 75.06 297 ALA A CA 1
ATOM 2496 C C . ALA A 1 297 ? 8.190 10.574 -21.046 1.00 75.06 297 ALA A C 1
ATOM 2498 O O . ALA A 1 297 ? 8.030 9.375 -21.280 1.00 75.06 297 ALA A O 1
ATOM 2499 N N . THR A 1 298 ? 9.222 11.044 -20.352 1.00 70.12 298 THR A N 1
ATOM 2500 C CA . THR A 1 298 ? 10.306 10.202 -19.852 1.00 70.12 298 THR A CA 1
ATOM 2501 C C . THR A 1 298 ? 10.166 9.954 -18.351 1.00 70.12 298 THR A C 1
ATOM 2503 O O . THR A 1 298 ? 9.310 10.531 -17.667 1.00 70.12 298 THR A O 1
ATOM 2506 N N . ASN A 1 299 ? 10.990 9.063 -17.804 1.00 69.06 299 ASN A N 1
ATOM 2507 C CA . ASN A 1 299 ? 11.004 8.839 -16.368 1.00 69.06 299 ASN A CA 1
ATOM 2508 C C . ASN A 1 299 ? 11.640 10.021 -15.624 1.00 69.06 299 ASN A C 1
ATOM 2510 O O . ASN A 1 299 ? 12.293 10.902 -16.175 1.00 69.06 299 ASN A O 1
ATOM 2514 N N . ARG A 1 300 ? 11.480 10.031 -14.295 1.00 62.38 300 ARG A N 1
ATOM 2515 C CA . ARG A 1 300 ? 12.227 10.969 -13.444 1.00 62.38 300 ARG A CA 1
ATOM 2516 C C . ARG A 1 300 ? 13.732 10.759 -13.646 1.00 62.38 300 ARG A C 1
ATOM 2518 O O . ARG A 1 300 ? 14.172 9.616 -13.728 1.00 62.38 300 ARG A O 1
ATOM 2525 N N . SER A 1 301 ? 14.519 11.832 -13.563 1.00 57.53 301 SER A N 1
ATOM 2526 C CA . SER A 1 301 ? 15.978 11.842 -13.799 1.00 57.53 301 SER A CA 1
ATOM 2527 C C . SER A 1 301 ? 16.799 10.777 -13.050 1.00 57.53 301 SER A C 1
ATOM 2529 O O . SER A 1 301 ? 17.854 10.366 -13.513 1.00 57.53 301 SER A O 1
ATOM 2531 N N . HIS A 1 302 ? 16.325 10.288 -11.898 1.00 57.34 302 HIS A N 1
ATOM 2532 C CA . HIS A 1 302 ? 16.988 9.214 -11.141 1.00 57.34 302 HIS A CA 1
ATOM 2533 C C . HIS A 1 302 ? 16.568 7.789 -11.555 1.00 57.34 302 HIS A C 1
ATOM 2535 O O . HIS A 1 302 ? 17.151 6.826 -11.069 1.00 57.34 302 HIS A O 1
ATOM 2541 N N . ARG A 1 303 ? 15.537 7.637 -12.395 1.00 59.59 303 ARG A N 1
ATOM 2542 C CA . ARG A 1 303 ? 15.029 6.357 -12.925 1.00 59.59 303 ARG A CA 1
ATOM 2543 C C . ARG A 1 303 ? 15.355 6.156 -14.410 1.00 59.59 303 ARG A C 1
ATOM 2545 O O . ARG A 1 303 ? 15.389 5.012 -14.844 1.00 59.59 303 ARG A O 1
ATOM 2552 N N . GLY A 1 304 ? 15.603 7.236 -15.148 1.00 62.12 304 GLY A N 1
ATOM 2553 C CA . GLY A 1 304 ? 15.832 7.243 -16.593 1.00 62.12 304 GLY A CA 1
ATOM 2554 C C . GLY A 1 304 ? 17.232 7.704 -17.001 1.00 62.12 304 GLY A C 1
ATOM 2555 O O . GLY A 1 304 ? 17.381 8.696 -17.707 1.00 62.12 304 GLY A O 1
ATOM 2556 N N . ILE A 1 305 ? 18.283 7.028 -16.525 1.00 60.81 305 ILE A N 1
ATOM 2557 C CA . ILE A 1 305 ? 19.660 7.376 -16.915 1.00 60.81 305 ILE A CA 1
ATOM 2558 C C . ILE A 1 305 ? 19.835 7.091 -18.414 1.00 60.81 305 ILE A C 1
ATOM 2560 O O . ILE A 1 305 ? 19.645 5.954 -18.842 1.00 60.81 305 ILE A O 1
ATOM 2564 N N . GLY A 1 306 ? 20.219 8.108 -19.190 1.00 64.62 306 GLY A N 1
ATOM 2565 C CA . GLY A 1 306 ? 20.464 7.988 -20.630 1.00 64.62 306 GLY A CA 1
ATOM 2566 C C . GLY A 1 306 ? 19.233 8.191 -21.518 1.00 64.62 306 GLY A C 1
ATOM 2567 O O . GLY A 1 306 ? 19.334 7.968 -22.719 1.00 64.62 306 GLY A O 1
ATOM 2568 N N . GLU A 1 307 ? 18.090 8.634 -20.985 1.00 70.19 307 GLU A N 1
ATOM 2569 C CA . GLU A 1 307 ? 16.884 8.896 -21.794 1.00 70.19 307 GLU A CA 1
ATOM 2570 C C . GLU A 1 307 ? 17.091 9.997 -22.854 1.00 70.19 307 GLU A C 1
ATOM 2572 O O . GLU A 1 307 ? 16.467 9.948 -23.910 1.00 70.19 307 GLU A O 1
ATOM 2577 N N . GLU A 1 308 ? 18.032 10.923 -22.645 1.00 71.12 308 GLU A N 1
ATOM 2578 C CA . GLU A 1 308 ? 18.457 11.920 -23.646 1.00 71.12 308 GLU A CA 1
ATOM 2579 C C . GLU A 1 308 ? 18.936 11.262 -24.953 1.00 71.12 308 GLU A C 1
ATOM 2581 O O . GLU A 1 308 ? 18.667 11.766 -26.043 1.00 71.12 308 GLU A O 1
ATOM 2586 N N . SER A 1 309 ? 19.569 10.085 -24.871 1.00 75.44 309 SER A N 1
ATOM 2587 C CA . SER A 1 309 ? 19.999 9.333 -26.059 1.00 75.44 309 SER A CA 1
ATOM 2588 C C . SER A 1 309 ? 18.827 8.871 -26.929 1.00 75.44 309 SER A C 1
ATOM 2590 O O . SER A 1 309 ? 18.984 8.742 -28.141 1.00 75.44 309 SER A O 1
ATOM 2592 N N . ILE A 1 310 ? 17.635 8.688 -26.344 1.00 79.25 310 ILE A N 1
ATOM 2593 C CA . ILE A 1 310 ? 16.416 8.354 -27.091 1.00 79.25 310 ILE A CA 1
ATOM 2594 C C . ILE A 1 310 ? 16.010 9.544 -27.958 1.00 79.25 310 ILE A C 1
ATOM 2596 O O . ILE A 1 310 ? 15.673 9.359 -29.124 1.00 79.25 310 ILE A O 1
ATOM 2600 N N . ILE A 1 311 ? 16.095 10.763 -27.417 1.00 78.00 311 ILE A N 1
ATOM 2601 C CA . ILE A 1 311 ? 15.800 11.990 -28.166 1.00 78.00 311 ILE A CA 1
ATOM 2602 C C . ILE A 1 311 ? 16.788 12.133 -29.324 1.00 78.00 311 ILE A C 1
ATOM 2604 O O . ILE A 1 311 ? 16.360 12.320 -30.460 1.00 78.00 311 ILE A O 1
ATOM 2608 N N . HIS A 1 312 ? 18.089 11.959 -29.071 1.00 80.44 312 HIS A N 1
ATOM 2609 C CA . HIS A 1 312 ? 19.100 11.990 -30.132 1.00 80.44 312 HIS A CA 1
ATOM 2610 C C . HIS A 1 312 ? 18.824 10.955 -31.226 1.00 80.44 312 HIS A C 1
ATOM 2612 O O . HIS A 1 312 ? 18.844 11.301 -32.403 1.00 80.44 312 HIS A O 1
ATOM 2618 N N . HIS A 1 313 ? 18.481 9.722 -30.850 1.00 83.69 313 HIS A N 1
ATOM 2619 C CA . HIS A 1 313 ? 18.141 8.661 -31.796 1.00 83.69 313 HIS A CA 1
ATOM 2620 C C . HIS A 1 313 ? 16.890 8.982 -32.628 1.00 83.69 313 HIS A C 1
ATOM 2622 O O . HIS A 1 313 ? 16.845 8.710 -33.829 1.00 83.69 313 HIS A O 1
ATOM 2628 N N . ILE A 1 314 ? 15.855 9.562 -32.011 1.00 84.38 314 ILE A N 1
ATOM 2629 C CA . ILE A 1 314 ? 14.649 10.000 -32.724 1.00 84.38 314 ILE A CA 1
ATOM 2630 C C . ILE A 1 314 ? 15.011 11.102 -33.723 1.00 84.38 314 ILE A C 1
ATOM 2632 O O . ILE A 1 314 ? 14.693 10.958 -34.903 1.00 84.38 314 ILE A O 1
ATOM 2636 N N . CYS A 1 315 ? 15.709 12.152 -33.282 1.00 83.44 315 CYS A N 1
ATOM 2637 C CA . CYS A 1 315 ? 16.114 13.270 -34.135 1.00 83.44 315 CYS A CA 1
ATOM 2638 C C . CYS A 1 315 ? 16.996 12.813 -35.303 1.00 83.44 315 CYS A C 1
ATOM 2640 O O . CYS A 1 315 ? 16.759 13.212 -36.440 1.00 83.44 315 CYS A O 1
ATOM 2642 N N . GLU A 1 316 ? 17.965 11.935 -35.044 1.00 88.38 316 GLU A N 1
ATOM 2643 C CA . GLU A 1 316 ? 18.848 11.376 -36.067 1.00 88.38 316 GLU A CA 1
ATOM 2644 C C . GLU A 1 316 ? 18.054 10.594 -37.121 1.00 88.38 316 GLU A C 1
ATOM 2646 O O . GLU A 1 316 ? 18.214 10.816 -38.318 1.00 88.38 316 GLU A O 1
ATOM 2651 N N . ASN A 1 317 ? 17.136 9.719 -36.710 1.00 87.69 317 ASN A N 1
ATOM 2652 C CA . ASN A 1 317 ? 16.341 8.940 -37.660 1.00 87.69 317 ASN A CA 1
ATOM 2653 C C . ASN A 1 317 ? 15.306 9.782 -38.428 1.00 87.69 317 ASN A C 1
ATOM 2655 O O . ASN A 1 317 ? 14.987 9.431 -39.566 1.00 87.69 317 ASN A O 1
ATOM 2659 N N . ILE A 1 318 ? 14.801 10.878 -37.843 1.00 84.25 318 ILE A N 1
ATOM 2660 C CA . ILE A 1 318 ? 13.991 11.876 -38.564 1.00 84.25 318 ILE A CA 1
ATOM 2661 C C . ILE A 1 318 ? 14.851 12.560 -39.630 1.00 84.25 318 ILE A C 1
ATOM 2663 O O . ILE A 1 318 ? 14.450 12.592 -40.791 1.00 84.25 318 ILE A O 1
ATOM 2667 N N . ALA A 1 319 ? 16.040 13.048 -39.262 1.00 82.94 319 ALA A N 1
ATOM 2668 C CA . ALA A 1 319 ? 16.958 13.717 -40.186 1.00 82.94 319 ALA A CA 1
ATOM 2669 C C . ALA A 1 319 ? 17.400 12.797 -41.337 1.00 82.94 319 ALA A C 1
ATOM 2671 O O . ALA A 1 319 ? 17.504 13.233 -42.478 1.00 82.94 319 ALA A O 1
ATOM 2672 N N . LEU A 1 320 ? 17.585 11.504 -41.058 1.00 87.75 320 LEU A N 1
ATOM 2673 C CA . LEU A 1 320 ? 17.899 10.479 -42.057 1.00 87.75 320 LEU A CA 1
ATOM 2674 C C . LEU A 1 320 ? 16.677 10.009 -42.872 1.00 87.75 320 LEU A C 1
ATOM 2676 O O . LEU A 1 320 ? 16.802 9.095 -43.684 1.00 87.75 320 LEU A O 1
ATOM 2680 N N . GLY A 1 321 ? 15.483 10.566 -42.641 1.00 86.06 321 GLY A N 1
ATOM 2681 C CA . GLY A 1 321 ? 14.260 10.222 -43.373 1.00 86.06 321 GLY A CA 1
ATOM 2682 C C . GLY A 1 321 ? 13.732 8.803 -43.127 1.00 86.06 321 GLY A C 1
ATOM 2683 O O . GLY A 1 321 ? 12.822 8.362 -43.832 1.00 86.06 321 GLY A O 1
ATOM 2684 N N . LYS A 1 322 ? 14.249 8.074 -42.128 1.00 84.50 322 LYS A N 1
ATOM 2685 C CA . LYS A 1 322 ? 13.910 6.654 -41.905 1.00 84.50 322 LYS A CA 1
ATOM 2686 C C . LYS A 1 322 ? 12.442 6.430 -41.552 1.00 84.50 322 LYS A C 1
ATOM 2688 O O . LYS A 1 322 ? 11.900 5.371 -41.846 1.00 84.50 322 LYS A O 1
ATOM 2693 N N . TYR A 1 323 ? 11.788 7.415 -40.940 1.00 79.31 323 TYR A N 1
ATOM 2694 C CA . TYR A 1 323 ? 10.376 7.316 -40.560 1.00 79.31 323 TYR A CA 1
ATOM 2695 C C . TYR A 1 323 ? 9.392 7.703 -41.678 1.00 79.31 323 TYR A C 1
ATOM 2697 O O . TYR A 1 323 ? 8.195 7.477 -41.521 1.00 79.31 323 TYR A O 1
ATOM 2705 N N . ASN A 1 324 ? 9.869 8.246 -42.806 1.00 71.25 324 ASN A N 1
ATOM 2706 C CA . ASN A 1 324 ? 9.021 8.591 -43.958 1.00 71.25 324 ASN A CA 1
ATOM 2707 C C . ASN A 1 324 ? 8.745 7.393 -44.876 1.00 71.25 324 ASN A C 1
ATOM 2709 O O . ASN A 1 324 ? 7.862 7.453 -45.732 1.00 71.25 324 ASN A O 1
ATOM 2713 N N . GLN A 1 325 ? 9.488 6.299 -44.711 1.00 69.38 325 GLN A N 1
ATOM 2714 C CA . GLN A 1 325 ? 9.267 5.076 -45.467 1.00 69.38 325 GLN A CA 1
ATOM 2715 C C . GLN A 1 325 ? 8.032 4.361 -44.901 1.00 69.38 325 GLN A C 1
ATOM 2717 O O . GLN A 1 325 ? 8.001 3.996 -43.723 1.00 69.38 325 GLN A O 1
ATOM 2722 N N . LYS A 1 326 ? 6.990 4.176 -45.725 1.00 60.62 326 LYS A N 1
ATOM 2723 C CA . LYS A 1 326 ? 5.843 3.338 -45.345 1.00 60.62 326 LYS A CA 1
ATOM 2724 C C . LYS A 1 326 ? 6.365 1.935 -45.034 1.00 60.62 326 LYS A C 1
ATOM 2726 O O . LYS A 1 326 ? 7.141 1.384 -45.810 1.00 60.62 326 LYS A O 1
ATOM 2731 N N . LYS A 1 327 ? 5.950 1.368 -43.898 1.00 65.00 327 LYS A N 1
ATOM 2732 C CA . LYS A 1 327 ? 6.192 -0.050 -43.623 1.00 65.00 327 LYS A CA 1
ATOM 2733 C C . LYS A 1 327 ? 5.455 -0.855 -44.694 1.00 65.00 327 LYS A C 1
ATOM 2735 O O . LYS A 1 327 ? 4.231 -0.746 -44.765 1.00 65.00 327 LYS A O 1
ATOM 2740 N N . ASN A 1 328 ? 6.214 -1.563 -45.530 1.00 52.91 328 ASN A N 1
ATOM 2741 C CA . ASN A 1 328 ? 5.679 -2.574 -46.441 1.00 52.91 328 ASN A CA 1
ATOM 2742 C C . ASN A 1 328 ? 5.029 -3.717 -45.663 1.00 52.91 328 ASN A C 1
ATOM 2744 O O . ASN A 1 328 ? 5.534 -4.027 -44.555 1.00 52.91 328 ASN A O 1
#

Radius of gyration: 23.51 Å; chains: 1; bounding box: 71×51×69 Å